Protein AF-0000000085126703 (afdb_homodimer)

InterPro domains:
  IPR002716 PIN domain [PF01850] (2-122)
  IPR022907 VapC family [MF_00265] (2-136)
  IPR029060 PIN-like domain superfamily [SSF88723] (1-140)
  IPR050556 Type II toxin-antitoxin system RNase [PTHR33653] (1-140)

Sequence (282 aa):
MYLVDSNIVSELRKASSGRANDGVVAWAQSVAADSLFISAITLMELEKGVQLKARQDPVAGQVLRRWLVERVFTAFQGRVLPVDAMVAMENAAYHVPAPRPLADSLIAATAKVHGLCVVARNIKDFEPFHVHGVRVLNPWMMYLVDSNIVSELRKASSGRANDGVVAWAQSVAADSLFISAITLMELEKGVQLKARQDPVAGQVLRRWLVERVFTAFQGRVLPVDAMVAMENAAYHVPAPRPLADSLIAATAKVHGLCVVARNIKDFEPFHVHGVRVLNPWM

Foldseek 3Di:
DAAEALVLVVLVVCVVVVPHFPLSVVVVVVDDLQLYAYEPLRLVVLVVVLVVCCVVPVVVSVVSVCCCVPPVCVSHPVRHHYCDPQLVVQLVVLPPPHHADNSQSSSQSSCVSVVHAYEDQPCVSVVSCVVVVHHYHYSND/DAAEALVLVVLVVCVVVVPHQPLSVVVVVVDDLQLYAYEPLRLVVLVVVLVVCCVVPVVVSVVSVCCCVPPVCVSCPVRHHYCDPQLVVQLVVLPPPHHADNSQSSSQSSCVSVVHAYEDQPCVSVVSCVVVVHHYDYSND

Radius of gyration: 20.14 Å; Cα contacts (8 Å, |Δi|>4): 452; chains: 2; bounding box: 34×62×48 Å

pLDDT: mean 97.87, std 2.09, range [77.56, 99.0]

Solvent-accessible surface area (backbone atoms only — not comparable to full-atom values): 14644 Å² total; per-residue (Å²): 95,32,28,43,33,51,64,45,57,59,38,57,69,31,45,88,76,68,72,29,59,66,27,47,54,53,50,57,71,72,46,63,72,88,41,48,29,31,36,14,66,34,51,16,53,50,49,31,52,31,52,50,38,30,74,75,37,56,69,62,13,50,56,43,45,49,45,44,60,64,43,50,48,57,72,32,61,95,30,59,40,50,40,30,63,69,25,20,53,52,29,21,58,62,36,57,94,50,80,60,64,61,71,56,41,48,48,46,19,40,17,45,74,70,68,23,30,33,32,29,75,67,50,75,75,52,52,81,41,41,87,76,65,41,45,76,43,56,49,77,102,95,32,29,42,33,51,64,46,57,58,39,56,69,31,46,88,76,68,74,31,60,66,26,46,53,53,50,58,70,73,47,61,72,88,41,48,27,30,36,14,66,33,52,16,52,49,47,31,51,30,54,50,38,29,72,75,36,55,68,63,11,50,54,44,45,49,44,45,62,63,44,49,48,58,71,32,62,95,32,59,40,48,41,29,62,69,26,21,53,53,29,21,57,63,38,58,93,49,79,59,63,62,71,56,42,47,48,46,20,41,18,46,74,71,68,24,31,32,33,29,75,68,49,75,75,51,53,81,40,42,88,77,65,40,43,74,43,58,49,76,101

Secondary structure (DSSP, 8-state):
-EEE-HHHHHHHHTGGGT-S-HHHHHHHHHS-GGGEEEEHHHHHHHHHHHHHHHHH-HHHHHHHHHIIIIIIHHHTTT-EE-B-HHHHHHHHHHTSSS---HHHHHHHHHHHHTT-EEE-S-GGGTGGGGGGT-EEE----/-EEE-HHHHHHHHTGGGT-S-HHHHHHHHHS-GGGEEEEHHHHHHHHHHHHHHHHH-HHHHHHHHHIIIIIIHHHTTT-EE-B-HHHHHHHHHHTSSS---HHHHHHHHHHHHTT-EEE-S-GGGTGGGGGGT-EEE----

Structure (mmCIF, N/CA/C/O backbone):
data_AF-0000000085126703-model_v1
#
loop_
_entity.id
_entity.type
_entity.pdbx_description
1 polymer 'Ribonuclease VapC'
#
loop_
_atom_site.group_PDB
_atom_site.id
_atom_site.type_symbol
_atom_site.label_atom_id
_atom_site.label_alt_id
_atom_site.label_comp_id
_atom_site.label_asym_id
_atom_site.label_entity_id
_atom_site.label_seq_id
_atom_site.pdbx_PDB_ins_code
_atom_site.Cartn_x
_atom_site.Cartn_y
_atom_site.Cartn_z
_atom_site.occupancy
_atom_site.B_iso_or_equiv
_atom_site.auth_seq_id
_atom_site.auth_comp_id
_atom_site.auth_asym_id
_atom_site.auth_atom_id
_atom_site.pdbx_PDB_model_num
ATOM 1 N N . MET A 1 1 ? 15.031 11.461 12.07 1 98.38 1 MET A N 1
ATOM 2 C CA . MET A 1 1 ? 14.164 11.781 10.945 1 98.38 1 MET A CA 1
ATOM 3 C C . MET A 1 1 ? 12.781 11.164 11.133 1 98.38 1 MET A C 1
ATOM 5 O O . MET A 1 1 ? 12.57 10.359 12.039 1 98.38 1 MET A O 1
ATOM 9 N N . TYR A 1 2 ? 11.766 11.656 10.289 1 98.88 2 TYR A N 1
ATOM 10 C CA . TYR A 1 2 ? 10.383 11.367 10.664 1 98.88 2 TYR A CA 1
ATOM 11 C C . TYR A 1 2 ? 9.555 11.023 9.43 1 98.88 2 TYR A C 1
ATOM 13 O O . TYR A 1 2 ? 9.781 11.562 8.344 1 98.88 2 TYR A O 1
ATOM 21 N N . LEU A 1 3 ? 8.664 10.109 9.586 1 98.94 3 LEU A N 1
ATOM 22 C CA . LEU A 1 3 ? 7.582 9.859 8.641 1 98.94 3 LEU A CA 1
ATOM 23 C C . LEU A 1 3 ? 6.266 10.438 9.156 1 98.94 3 LEU A C 1
ATOM 25 O O . LEU A 1 3 ? 5.699 9.922 10.125 1 98.94 3 LEU A O 1
ATOM 29 N N . VAL A 1 4 ? 5.773 11.484 8.508 1 98.81 4 VAL A N 1
ATOM 30 C CA . VAL A 1 4 ? 4.621 12.18 9.078 1 98.81 4 VAL A CA 1
ATOM 31 C C . VAL A 1 4 ? 3.334 11.625 8.469 1 98.81 4 VAL A C 1
ATOM 33 O O . VAL A 1 4 ? 3.262 11.391 7.258 1 98.81 4 VAL A O 1
ATOM 36 N N . ASP A 1 5 ? 2.34 11.352 9.297 1 98.62 5 ASP A N 1
ATOM 37 C CA . ASP A 1 5 ? 1.028 10.836 8.906 1 98.62 5 ASP A CA 1
ATOM 38 C C . ASP A 1 5 ? 0.155 11.945 8.328 1 98.62 5 ASP A C 1
ATOM 40 O O . ASP A 1 5 ? 0.522 13.125 8.375 1 98.62 5 ASP A O 1
ATOM 44 N N . SER A 1 6 ? -0.922 11.539 7.742 1 98.56 6 SER A N 1
ATOM 45 C CA . SER A 1 6 ? -1.79 12.477 7.035 1 98.56 6 SER A CA 1
ATOM 46 C C . SER A 1 6 ? -2.33 13.547 7.977 1 98.56 6 SER A C 1
ATOM 48 O O . SER A 1 6 ? -2.471 14.711 7.586 1 98.56 6 SER A O 1
ATOM 50 N N . ASN A 1 7 ? -2.623 13.195 9.234 1 98.12 7 ASN A N 1
ATOM 51 C CA . ASN A 1 7 ? -3.197 14.172 10.156 1 98.12 7 ASN A CA 1
ATOM 52 C C . ASN A 1 7 ? -2.203 15.281 10.484 1 98.12 7 ASN A C 1
ATOM 54 O O . ASN A 1 7 ? -2.596 16.422 10.695 1 98.12 7 ASN A O 1
ATOM 58 N N . ILE A 1 8 ? -0.9 14.969 10.531 1 98.38 8 ILE A N 1
ATOM 59 C CA . ILE A 1 8 ? 0.124 15.977 10.781 1 98.38 8 ILE A CA 1
ATOM 60 C C . ILE A 1 8 ? 0.189 16.953 9.609 1 98.38 8 ILE A C 1
ATOM 62 O O . ILE A 1 8 ? 0.203 18.172 9.805 1 98.38 8 ILE A O 1
ATOM 66 N N . VAL A 1 9 ? 0.235 16.406 8.383 1 98.5 9 VAL A N 1
ATOM 67 C CA . VAL A 1 9 ? 0.312 17.234 7.176 1 98.5 9 VAL A CA 1
ATOM 68 C C . VAL A 1 9 ? -0.904 18.141 7.098 1 98.5 9 VAL A C 1
ATOM 70 O O . VAL A 1 9 ? -0.769 19.344 6.836 1 98.5 9 VAL A O 1
ATOM 73 N N . SER A 1 10 ? -2.084 17.594 7.34 1 98.12 10 SER A N 1
ATOM 74 C CA . SER A 1 10 ? -3.324 18.359 7.309 1 98.12 10 SER A CA 1
ATOM 75 C C . SER A 1 10 ? -3.328 19.453 8.375 1 98.12 10 SER A C 1
ATOM 77 O O . SER A 1 10 ? -3.811 20.562 8.141 1 98.12 10 SER A O 1
ATOM 79 N N . GLU A 1 11 ? -2.84 19.094 9.555 1 98.19 11 GLU A N 1
ATOM 80 C CA . GLU A 1 11 ? -2.799 20.062 10.641 1 98.19 11 GLU A CA 1
ATOM 81 C C . GLU A 1 11 ? -1.87 21.219 10.305 1 98.19 11 GLU A C 1
ATOM 83 O O . GLU A 1 11 ? -2.203 22.391 10.555 1 98.19 11 GLU A O 1
ATOM 88 N N . LEU A 1 12 ? -0.726 20.953 9.711 1 97.25 12 LEU A N 1
ATOM 89 C CA . LEU A 1 12 ? 0.272 21.969 9.398 1 97.25 12 LEU A CA 1
ATOM 90 C C . LEU A 1 12 ? -0.221 22.891 8.297 1 97.25 12 LEU A C 1
ATOM 92 O O . LEU A 1 12 ? 0.261 24.016 8.164 1 97.25 12 LEU A O 1
ATOM 96 N N . ARG A 1 13 ? -1.145 22.422 7.473 1 96.88 13 ARG A N 1
ATOM 97 C CA . ARG A 1 13 ? -1.774 23.297 6.48 1 96.88 13 ARG A CA 1
ATOM 98 C C . ARG A 1 13 ? -2.393 24.516 7.137 1 96.88 13 ARG A C 1
ATOM 100 O O . ARG A 1 13 ? -2.438 25.594 6.535 1 96.88 13 ARG A O 1
ATOM 107 N N . LYS A 1 14 ? -2.824 24.344 8.359 1 96.25 14 LYS A N 1
ATOM 108 C CA . LYS A 1 14 ? -3.559 25.391 9.078 1 96.25 14 LYS A CA 1
ATOM 109 C C . LYS A 1 14 ? -2.605 26.344 9.805 1 96.25 14 LYS A C 1
ATOM 111 O O . LYS A 1 14 ? -3.043 27.297 10.43 1 96.25 14 LYS A O 1
ATOM 116 N N . ALA A 1 15 ? -1.4 26.062 9.805 1 94.19 15 ALA A N 1
ATOM 117 C CA . ALA A 1 15 ? -0.446 26.766 10.656 1 94.19 15 ALA A CA 1
ATOM 118 C C . ALA A 1 15 ? -0.417 28.25 10.32 1 94.19 15 ALA A C 1
ATOM 120 O O . ALA A 1 15 ? -0.371 29.094 11.227 1 94.19 15 ALA A O 1
ATOM 121 N N . SER A 1 16 ? -0.455 28.625 9.016 1 91.06 16 SER A N 1
ATOM 122 C CA . SER A 1 16 ? -0.333 30.016 8.609 1 91.06 16 SER A CA 1
ATOM 123 C C . SER A 1 16 ? -1.548 30.828 9.047 1 91.06 16 SER A C 1
ATOM 125 O O . SER A 1 16 ? -1.462 32.062 9.203 1 91.06 16 SER A O 1
ATOM 127 N N 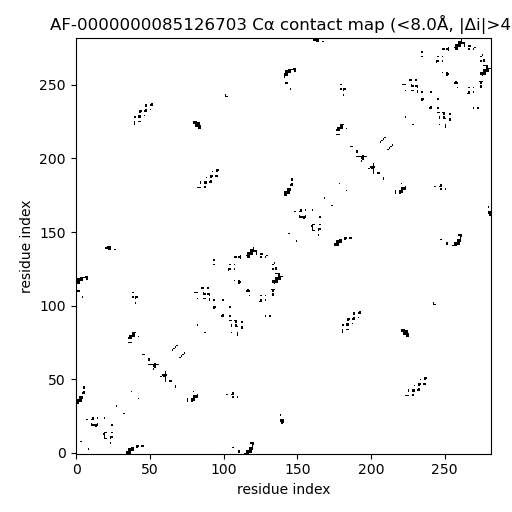. SER A 1 17 ? -2.684 30.172 9.234 1 93.69 17 SER A N 1
ATOM 128 C CA . SER A 1 17 ? -3.9 30.859 9.641 1 93.69 17 SER A CA 1
ATOM 129 C C . SER A 1 17 ? -4.047 30.891 11.156 1 93.69 17 SER A C 1
ATOM 131 O O . SER A 1 17 ? -5.043 31.406 11.68 1 93.69 17 SER A O 1
ATOM 133 N N . GLY A 1 18 ? -3.135 30.297 11.891 1 93.38 18 GLY A N 1
ATOM 134 C CA . GLY A 1 18 ? -3.164 30.328 13.344 1 93.38 18 GLY A CA 1
ATOM 135 C C . GLY A 1 18 ? -4.152 29.328 13.93 1 93.38 18 GLY A C 1
ATOM 136 O O . GLY A 1 18 ? -4.469 29.406 15.117 1 93.38 18 GLY A O 1
ATOM 137 N N . ARG A 1 19 ? -4.734 28.438 13.109 1 95.88 19 ARG A N 1
ATOM 138 C CA . ARG A 1 19 ? -5.766 27.516 13.562 1 95.88 19 ARG A CA 1
ATOM 139 C C . ARG A 1 19 ? -5.172 26.141 13.898 1 95.88 19 ARG A C 1
ATOM 141 O O . ARG A 1 19 ? -5.875 25.266 14.383 1 95.88 19 ARG A O 1
ATOM 148 N N . ALA A 1 20 ? -3.889 25.969 13.602 1 97.69 20 ALA A N 1
ATOM 149 C CA . ALA A 1 20 ? -3.234 24.688 13.859 1 97.69 20 ALA A CA 1
ATOM 150 C C . ALA A 1 20 ? -2.996 24.484 15.359 1 97.69 20 ALA A C 1
ATOM 152 O O . ALA A 1 20 ? -2.896 25.453 16.109 1 97.69 20 ALA A O 1
ATOM 153 N N . ASN A 1 21 ? -3.014 23.266 15.836 1 98.19 21 ASN A N 1
ATOM 154 C CA . ASN A 1 21 ? -2.648 22.938 17.203 1 98.19 21 ASN A CA 1
ATOM 155 C C . ASN A 1 21 ? -1.261 23.469 17.562 1 98.19 21 ASN A C 1
ATOM 157 O O . ASN A 1 21 ? -0.3 23.25 16.828 1 98.19 21 ASN A O 1
ATOM 161 N N . ASP A 1 22 ? -1.073 24.031 18.734 1 97.19 22 ASP A N 1
ATOM 162 C CA . ASP A 1 22 ? 0.173 24.672 19.141 1 97.19 22 ASP A CA 1
ATOM 163 C C . ASP A 1 22 ? 1.302 23.656 19.281 1 97.19 22 ASP A C 1
ATOM 165 O O . ASP A 1 22 ? 2.453 23.938 18.953 1 97.19 22 ASP A O 1
ATOM 169 N N . GLY A 1 23 ? 1.048 22.531 19.781 1 98.12 23 GLY A N 1
ATOM 170 C CA . GLY A 1 23 ? 2.043 21.484 19.938 1 98.12 23 GLY A CA 1
ATOM 171 C C . GLY A 1 23 ? 2.604 21 18.625 1 98.12 23 GLY A C 1
ATOM 172 O O . GLY A 1 23 ? 3.814 20.797 18.484 1 98.12 23 GLY A O 1
ATOM 173 N N . VAL A 1 24 ? 1.701 20.797 17.625 1 98.56 24 VAL A N 1
ATOM 174 C CA . VAL A 1 24 ? 2.119 20.344 16.297 1 98.56 24 VAL A CA 1
ATOM 175 C C . VAL A 1 24 ? 3.008 21.406 15.656 1 98.56 24 VAL A C 1
ATOM 177 O O . VAL A 1 24 ? 4.043 21.078 15.07 1 98.56 24 VAL A O 1
ATOM 180 N N . VAL A 1 25 ? 2.621 22.688 15.773 1 97.81 25 VAL A N 1
ATOM 181 C CA . VAL A 1 25 ? 3.387 23.781 15.195 1 97.81 25 VAL A CA 1
ATOM 182 C C . VAL A 1 25 ? 4.758 23.859 15.867 1 97.81 25 VAL A C 1
ATOM 184 O O . VAL A 1 25 ? 5.781 23.969 15.188 1 97.81 25 VAL A O 1
ATOM 187 N N . ALA A 1 26 ? 4.809 23.797 17.203 1 97.69 26 ALA A N 1
ATOM 188 C CA . ALA A 1 26 ? 6.062 23.859 17.938 1 97.69 26 ALA A CA 1
ATOM 189 C C . ALA A 1 26 ? 6.996 22.719 17.547 1 97.69 26 ALA A C 1
ATOM 191 O O . ALA A 1 26 ? 8.195 22.938 17.344 1 97.69 26 ALA A O 1
ATOM 192 N N . TRP A 1 27 ? 6.465 21.531 17.484 1 98.31 27 TRP A N 1
ATOM 193 C CA . TRP A 1 27 ? 7.254 20.375 17.094 1 98.31 27 TRP A CA 1
ATOM 194 C C . TRP A 1 27 ? 7.836 20.562 15.695 1 98.31 27 TRP A C 1
ATOM 196 O O . TRP A 1 27 ? 9.031 20.359 15.477 1 98.31 27 TRP A O 1
ATOM 206 N N . ALA A 1 28 ? 6.988 20.922 14.734 1 97.56 28 ALA A N 1
ATOM 207 C CA . ALA A 1 28 ? 7.426 21.109 13.352 1 97.56 28 ALA A CA 1
ATOM 208 C C . ALA A 1 28 ? 8.539 22.141 13.258 1 97.56 28 ALA A C 1
ATOM 210 O O . ALA A 1 28 ? 9.445 22.016 12.438 1 97.56 28 ALA A O 1
ATOM 211 N N . GLN A 1 29 ? 8.469 23.156 14.086 1 96.94 29 GLN A N 1
ATOM 212 C CA . GLN A 1 29 ? 9.469 24.219 14.086 1 96.94 29 GLN A CA 1
ATOM 213 C C . GLN A 1 29 ? 10.781 23.719 14.695 1 96.94 29 GLN A C 1
ATOM 215 O O . GLN A 1 29 ? 11.836 24.312 14.469 1 96.94 29 GLN A O 1
ATOM 220 N N . SER A 1 30 ? 10.727 22.656 15.461 1 97.94 30 SER A N 1
ATOM 221 C CA . SER A 1 30 ? 11.898 22.156 16.172 1 97.94 30 SER A CA 1
ATOM 222 C C . SER A 1 30 ? 12.711 21.203 15.312 1 97.94 30 SER A C 1
ATOM 224 O O . SER A 1 30 ? 13.812 20.797 15.695 1 97.94 30 SER A O 1
ATOM 226 N N . VAL A 1 31 ? 12.211 20.797 14.148 1 97.88 31 VAL A N 1
ATOM 227 C CA . VAL A 1 31 ? 12.906 19.844 13.297 1 97.88 31 VAL A CA 1
ATOM 228 C C . VAL A 1 31 ? 13.133 20.453 11.914 1 97.88 31 VAL A C 1
ATOM 230 O O . VAL A 1 31 ? 12.398 21.359 11.5 1 97.88 31 VAL A O 1
ATOM 233 N N . ALA A 1 32 ? 14.164 20.016 11.227 1 97.94 32 ALA A N 1
ATOM 234 C CA . ALA A 1 32 ? 14.414 20.469 9.859 1 97.94 32 ALA A CA 1
ATOM 235 C C . ALA A 1 32 ? 13.359 19.938 8.898 1 97.94 32 ALA A C 1
ATOM 237 O O . ALA A 1 32 ? 12.984 18.766 8.977 1 97.94 32 ALA A O 1
ATOM 238 N N . ALA A 1 33 ? 12.922 20.781 7.941 1 95.69 33 ALA A N 1
ATOM 239 C CA . ALA A 1 33 ? 11.906 20.391 6.969 1 95.69 33 ALA A CA 1
ATOM 240 C C . ALA A 1 33 ? 12.367 19.172 6.16 1 95.69 33 ALA A C 1
ATOM 242 O O . ALA A 1 33 ? 11.555 18.312 5.809 1 95.69 33 ALA A O 1
ATOM 243 N N . ASP A 1 34 ? 13.656 19.078 5.895 1 97.31 34 ASP A N 1
ATOM 244 C CA . ASP A 1 34 ? 14.172 18.016 5.035 1 97.31 34 ASP A CA 1
ATOM 245 C C . ASP A 1 34 ? 14.32 16.719 5.812 1 97.31 34 ASP A C 1
ATOM 247 O O . ASP A 1 34 ? 14.703 15.688 5.246 1 97.31 34 ASP A O 1
ATOM 251 N N . SER A 1 35 ? 14.023 16.781 7.117 1 98.38 35 SER A N 1
ATOM 252 C CA . SER A 1 35 ? 14.031 15.57 7.926 1 98.38 35 SER A CA 1
ATOM 253 C C . SER A 1 35 ? 12.648 14.914 7.938 1 98.38 35 SER A C 1
ATOM 255 O O . SER A 1 35 ? 12.469 13.859 8.547 1 98.38 35 SER A O 1
ATOM 257 N N . LEU A 1 36 ? 11.695 15.523 7.266 1 98.75 36 LEU A N 1
ATOM 258 C CA . LEU A 1 36 ? 10.32 15.039 7.223 1 98.75 36 LEU A CA 1
ATOM 259 C C . LEU A 1 36 ? 10.039 14.32 5.906 1 98.75 36 LEU A C 1
ATOM 261 O O . LEU A 1 36 ? 10.32 14.852 4.832 1 98.75 36 LEU A O 1
ATOM 265 N N . PHE A 1 37 ? 9.508 13.117 6 1 98.94 37 PHE A N 1
ATOM 266 C CA . PHE A 1 37 ? 9.109 12.297 4.863 1 98.94 37 PHE A CA 1
ATOM 267 C C . PHE A 1 37 ? 7.633 11.914 4.957 1 98.94 37 PHE A C 1
ATOM 269 O O . PHE A 1 37 ? 7.047 11.961 6.043 1 98.94 37 PHE A O 1
ATOM 276 N N . ILE A 1 38 ? 7.039 11.625 3.83 1 98.94 38 ILE A N 1
ATOM 277 C CA . ILE A 1 38 ? 5.73 10.984 3.838 1 98.94 38 ILE A CA 1
ATOM 278 C C . ILE A 1 38 ? 5.789 9.68 3.043 1 98.94 38 ILE A C 1
ATOM 280 O O . ILE A 1 38 ? 6.637 9.523 2.16 1 98.94 38 ILE A O 1
ATOM 284 N N . SER A 1 39 ? 4.926 8.773 3.449 1 98.94 39 SER A N 1
ATOM 285 C CA . SER A 1 39 ? 4.742 7.551 2.678 1 98.94 39 SER A CA 1
ATOM 286 C C . SER A 1 39 ? 3.879 7.801 1.444 1 98.94 39 SER A C 1
ATOM 288 O O . SER A 1 39 ? 3.006 8.672 1.457 1 98.94 39 SER A O 1
ATOM 290 N N . ALA A 1 40 ? 4.043 7.027 0.402 1 98.94 40 ALA A N 1
ATOM 291 C CA . ALA A 1 40 ? 3.094 7.02 -0.708 1 98.94 40 ALA A CA 1
ATOM 292 C C . ALA A 1 40 ? 1.67 6.785 -0.211 1 98.94 40 ALA A C 1
ATOM 294 O O . ALA A 1 40 ? 0.713 7.324 -0.771 1 98.94 40 ALA A O 1
ATOM 295 N N . ILE A 1 41 ? 1.509 6.02 0.847 1 98.94 41 ILE A N 1
ATOM 296 C CA . ILE A 1 41 ? 0.2 5.734 1.427 1 98.94 41 ILE A CA 1
ATOM 297 C C . ILE A 1 41 ? -0.38 7.012 2.035 1 98.94 41 ILE A C 1
ATOM 299 O O . ILE A 1 41 ? -1.579 7.273 1.917 1 98.94 41 ILE A O 1
ATOM 303 N N . THR A 1 42 ? 0.44 7.793 2.725 1 98.88 42 THR A N 1
ATOM 304 C CA . THR A 1 42 ? 0.004 9.078 3.248 1 98.88 42 THR A CA 1
ATOM 305 C C . THR A 1 42 ? -0.469 9.992 2.119 1 98.88 42 THR A C 1
ATOM 307 O O . THR A 1 42 ? -1.51 10.641 2.234 1 98.88 42 THR A O 1
ATOM 310 N N . LEU A 1 43 ? 0.288 10.016 1.054 1 98.81 43 LEU A N 1
ATOM 311 C CA . LEU A 1 43 ? -0.091 10.82 -0.103 1 98.81 43 LEU A CA 1
ATOM 312 C C . LEU A 1 43 ? -1.437 10.367 -0.661 1 98.81 43 LEU A C 1
ATOM 314 O O . LEU A 1 43 ? -2.277 11.195 -1.017 1 98.81 43 LEU A O 1
ATOM 318 N N . MET A 1 44 ? -1.63 9.07 -0.773 1 98.81 44 MET A N 1
ATOM 319 C CA . MET A 1 44 ? -2.896 8.5 -1.223 1 98.81 44 MET A CA 1
ATOM 320 C C . MET A 1 44 ? -4.051 8.984 -0.354 1 98.81 44 MET A C 1
ATOM 322 O O . MET A 1 44 ? -5.105 9.359 -0.87 1 98.81 44 MET A O 1
ATOM 326 N N . GLU A 1 45 ? -3.867 8.984 0.944 1 98.69 45 GLU A N 1
ATOM 327 C CA . GLU A 1 45 ? -4.891 9.422 1.891 1 98.69 45 GLU A CA 1
ATOM 328 C C . GLU A 1 45 ? -5.227 10.898 1.697 1 98.69 45 GLU A C 1
ATOM 330 O O . GLU A 1 45 ? -6.398 11.281 1.73 1 98.69 45 GLU A O 1
ATOM 335 N N . LEU A 1 46 ? -4.188 11.711 1.556 1 98.81 46 LEU A N 1
ATOM 336 C CA . LEU A 1 46 ? -4.398 13.141 1.337 1 98.81 46 LEU A CA 1
ATOM 337 C C . LEU A 1 46 ? -5.176 13.383 0.046 1 98.81 46 LEU A C 1
ATOM 339 O O . LEU A 1 46 ? -6.133 14.156 0.029 1 98.81 46 LEU A O 1
ATOM 343 N N . GLU A 1 47 ? -4.762 12.688 -1.034 1 98.75 47 GLU A N 1
ATOM 344 C CA . GLU A 1 47 ? -5.438 12.828 -2.32 1 98.75 47 GLU A CA 1
ATOM 345 C C . GLU A 1 47 ? -6.895 12.383 -2.229 1 98.75 47 GLU A C 1
ATOM 347 O O . GLU A 1 47 ? -7.785 13.047 -2.766 1 98.75 47 GLU A O 1
ATOM 352 N N . LYS A 1 48 ? -7.137 11.281 -1.588 1 98.62 48 LYS A N 1
ATOM 353 C CA . LYS A 1 48 ? -8.5 10.805 -1.373 1 98.62 48 LYS A CA 1
ATOM 354 C C . LYS A 1 48 ? -9.336 11.859 -0.655 1 98.62 48 LYS A C 1
ATOM 356 O O . LYS A 1 48 ? -10.484 12.117 -1.035 1 98.62 48 LYS A O 1
ATOM 361 N N . GLY A 1 49 ? -8.773 12.445 0.39 1 98.38 49 GLY A N 1
ATOM 362 C CA . GLY A 1 49 ? -9.453 13.508 1.116 1 98.38 49 GLY A CA 1
ATOM 363 C C . GLY A 1 49 ? -9.812 14.695 0.24 1 98.38 49 GLY A C 1
ATOM 364 O O . GLY A 1 49 ? -10.906 15.242 0.353 1 98.38 49 GLY A O 1
ATOM 365 N N . VAL A 1 50 ? -8.859 15.062 -0.603 1 98.62 50 VAL A N 1
ATOM 366 C CA . VAL A 1 50 ? -9.078 16.188 -1.51 1 98.62 50 VAL A CA 1
ATOM 367 C C . VAL A 1 50 ? -10.234 15.867 -2.457 1 98.62 50 VAL A C 1
ATOM 369 O O . VAL A 1 50 ? -11.125 16.703 -2.664 1 98.62 50 VAL A O 1
ATOM 372 N N . GLN A 1 51 ? -10.281 14.688 -3.014 1 98.5 51 GLN A N 1
ATOM 373 C CA . GLN A 1 51 ? -11.328 14.297 -3.949 1 98.5 51 GLN A CA 1
ATOM 374 C C . GLN A 1 51 ? -12.688 14.242 -3.26 1 98.5 51 GLN A C 1
ATOM 376 O O . GLN A 1 51 ? -13.703 14.648 -3.836 1 98.5 51 GLN A O 1
ATOM 381 N N . LEU A 1 52 ? -12.719 13.695 -2.078 1 98.38 52 LEU A N 1
ATOM 382 C CA . LEU A 1 52 ? -13.969 13.625 -1.333 1 98.38 52 LEU A CA 1
ATOM 383 C C . LEU A 1 52 ? -14.508 15.016 -1.042 1 98.38 52 LEU A C 1
ATOM 385 O O . LEU A 1 52 ? -15.711 15.266 -1.182 1 98.38 52 LEU A O 1
ATOM 389 N N . LYS A 1 53 ? -13.609 15.945 -0.649 1 98.38 53 LYS A N 1
ATOM 390 C CA . LYS A 1 53 ? -14.008 17.328 -0.389 1 98.38 53 LYS A CA 1
ATOM 391 C C . LYS A 1 53 ? -14.547 17.984 -1.653 1 98.38 53 LYS A C 1
ATOM 393 O O . LYS A 1 53 ? -15.539 18.719 -1.603 1 98.38 53 LYS A O 1
ATOM 398 N N . ALA A 1 54 ? -13.891 17.719 -2.754 1 98.19 54 ALA A N 1
ATOM 399 C CA . ALA A 1 54 ? -14.32 18.297 -4.023 1 98.19 54 ALA A CA 1
ATOM 400 C C . ALA A 1 54 ? -15.727 17.859 -4.391 1 98.19 54 ALA A C 1
ATOM 402 O O . ALA A 1 54 ? -16.5 18.625 -4.98 1 98.19 54 ALA A O 1
ATOM 403 N N . ARG A 1 55 ? -16.125 16.641 -4.039 1 97.38 55 ARG A N 1
ATOM 404 C CA . ARG A 1 55 ? -17.469 16.125 -4.305 1 97.38 55 ARG A CA 1
ATOM 405 C C . ARG A 1 55 ? -18.5 16.812 -3.422 1 97.38 55 ARG A C 1
ATOM 407 O O . ARG A 1 55 ? -19.625 17.078 -3.861 1 97.38 55 ARG A O 1
ATOM 414 N N . GLN A 1 56 ? -18.109 17.109 -2.24 1 97.94 56 GLN A N 1
ATOM 415 C CA . GLN A 1 56 ? -19.016 17.719 -1.261 1 97.94 56 GLN A CA 1
ATOM 416 C C . GLN A 1 56 ? -19.141 19.219 -1.474 1 97.94 56 GLN A C 1
ATOM 418 O O . GLN A 1 56 ? -20.219 19.781 -1.354 1 97.94 56 GLN A O 1
ATOM 423 N N . ASP A 1 57 ? -18.016 19.859 -1.732 1 98.56 57 ASP A N 1
ATOM 424 C CA . ASP A 1 57 ? -17.859 21.312 -1.884 1 98.56 57 ASP A CA 1
ATOM 425 C C . ASP A 1 57 ? -16.797 21.641 -2.922 1 98.56 57 ASP A C 1
ATOM 427 O O . ASP A 1 57 ? -15.617 21.781 -2.584 1 98.56 57 ASP A O 1
ATOM 431 N N . PRO A 1 58 ? -17.219 21.906 -4.156 1 98.19 58 PRO A N 1
ATOM 432 C CA . PRO A 1 58 ? -16.266 22.078 -5.254 1 98.19 58 PRO A CA 1
ATOM 433 C C . PRO A 1 58 ? -15.297 23.234 -5 1 98.19 58 PRO A C 1
ATOM 435 O O . PRO A 1 58 ? -14.117 23.141 -5.359 1 98.19 58 PRO A O 1
ATOM 438 N N . VAL A 1 59 ? -15.695 24.266 -4.418 1 98.44 59 VAL A N 1
ATOM 439 C CA . VAL A 1 59 ? -14.836 25.406 -4.156 1 98.44 59 VAL A CA 1
ATOM 440 C C . VAL A 1 59 ? -13.773 25.047 -3.123 1 98.44 59 VAL A C 1
ATOM 442 O O . VAL A 1 59 ? -12.586 25.266 -3.34 1 98.44 59 VAL A O 1
ATOM 445 N N . ALA A 1 60 ? -14.148 24.406 -2.01 1 98.06 60 ALA A N 1
ATOM 446 C CA . ALA A 1 60 ? -13.195 23.969 -0.993 1 98.06 60 ALA A CA 1
ATOM 447 C C . ALA A 1 60 ? -12.25 22.906 -1.548 1 98.06 60 ALA A C 1
ATOM 449 O O . ALA A 1 60 ? -11.07 22.875 -1.199 1 98.06 60 ALA A O 1
ATOM 450 N N . GLY A 1 61 ? -12.844 22.078 -2.391 1 98.31 61 GLY A N 1
ATOM 451 C CA . GLY A 1 61 ? -12.039 21.047 -3.039 1 98.31 61 GLY A CA 1
ATOM 452 C C . GLY A 1 61 ? -10.914 21.625 -3.887 1 98.31 61 GLY A C 1
ATOM 453 O O . GLY A 1 61 ? -9.797 21.109 -3.885 1 98.31 61 GLY A O 1
ATOM 454 N N . GLN A 1 62 ? -11.258 22.656 -4.582 1 98.44 62 GLN A N 1
ATOM 455 C CA . GLN A 1 62 ? -10.258 23.297 -5.43 1 98.44 62 GLN A CA 1
ATOM 456 C C . GLN A 1 62 ? -9.148 23.922 -4.59 1 98.44 62 GLN A C 1
ATOM 458 O O . GLN A 1 62 ? -7.977 23.906 -4.98 1 98.44 62 GLN A O 1
ATOM 463 N N . VAL A 1 63 ? -9.477 24.5 -3.5 1 98.06 63 VAL A N 1
ATOM 464 C CA . VAL A 1 63 ? -8.5 25.078 -2.586 1 98.06 63 VAL A CA 1
ATOM 465 C C . VAL A 1 63 ? -7.562 23.984 -2.076 1 98.06 63 VAL A C 1
ATOM 467 O O . VAL A 1 63 ? -6.344 24.156 -2.064 1 98.06 63 VAL A O 1
ATOM 470 N N . LEU A 1 64 ? -8.125 22.859 -1.715 1 98.5 64 LEU A N 1
ATOM 471 C CA . LEU A 1 64 ? -7.328 21.75 -1.203 1 98.5 64 LEU A CA 1
ATOM 472 C C . LEU A 1 64 ? -6.469 21.141 -2.307 1 98.5 64 LEU A C 1
ATOM 474 O O . LEU A 1 64 ? -5.336 20.719 -2.057 1 98.5 64 LEU A O 1
ATOM 478 N N . ARG A 1 65 ? -7.023 21.094 -3.496 1 98.31 65 ARG A N 1
ATOM 479 C CA . ARG A 1 65 ? -6.258 20.594 -4.633 1 98.31 65 ARG A CA 1
ATOM 480 C C . ARG A 1 65 ? -5.016 21.438 -4.879 1 98.31 65 ARG A C 1
ATOM 482 O O . ARG A 1 65 ? -3.924 20.906 -5.086 1 98.31 65 ARG A O 1
ATOM 489 N N . ARG A 1 66 ? -5.184 22.719 -4.855 1 98.25 66 ARG A N 1
ATOM 490 C CA . ARG A 1 66 ? -4.059 23.625 -5.027 1 98.25 66 ARG A CA 1
ATOM 491 C C . ARG A 1 66 ? -3.035 23.453 -3.912 1 98.25 66 ARG A C 1
ATOM 493 O O . ARG A 1 66 ? -1.829 23.438 -4.164 1 98.25 66 ARG A O 1
ATOM 500 N N . TRP A 1 67 ? -3.479 23.344 -2.717 1 98.44 67 TRP A N 1
ATOM 501 C CA . TRP A 1 67 ? -2.619 23.109 -1.562 1 98.44 67 TRP A CA 1
ATOM 502 C C . TRP A 1 67 ? -1.804 21.828 -1.744 1 98.44 67 TRP A C 1
ATOM 504 O O . TRP A 1 67 ? -0.589 21.828 -1.531 1 98.44 67 TRP A O 1
ATOM 514 N N . LEU A 1 68 ? -2.475 20.75 -2.154 1 98.5 68 LEU A N 1
ATOM 515 C CA . LEU A 1 68 ? -1.792 19.469 -2.33 1 98.5 68 LEU A CA 1
ATOM 516 C C . LEU A 1 68 ? -0.735 19.562 -3.424 1 98.5 68 LEU A C 1
ATOM 518 O O . LEU A 1 68 ? 0.41 19.156 -3.225 1 98.5 68 LEU A O 1
ATOM 522 N N . VAL A 1 69 ? -1.031 20.141 -4.531 1 96.94 69 VAL A N 1
ATOM 523 C CA . VAL A 1 69 ? -0.165 20.172 -5.703 1 96.94 69 VAL A CA 1
ATOM 524 C C . VAL A 1 69 ? 0.957 21.188 -5.488 1 96.94 69 VAL A C 1
ATOM 526 O O . VAL A 1 69 ? 2.121 20.906 -5.777 1 96.94 69 VAL A O 1
ATOM 529 N N . GLU A 1 70 ? 0.649 22.297 -4.883 1 97 70 GLU A N 1
ATOM 530 C CA . GLU A 1 70 ? 1.604 23.391 -4.82 1 97 70 GLU A CA 1
ATOM 531 C C . GLU A 1 70 ? 2.426 23.344 -3.533 1 97 70 GLU A C 1
ATOM 533 O O . GLU A 1 70 ? 3.576 23.781 -3.506 1 97 70 GLU A O 1
ATOM 538 N N . ARG A 1 71 ? 1.832 22.844 -2.555 1 97.19 71 ARG A N 1
ATOM 539 C CA . ARG A 1 71 ? 2.531 22.906 -1.274 1 97.19 71 ARG A CA 1
ATOM 540 C C . ARG A 1 71 ? 3.047 21.531 -0.857 1 97.19 71 ARG A C 1
ATOM 542 O O . ARG A 1 71 ? 4.246 21.359 -0.647 1 97.19 71 ARG A O 1
ATOM 549 N N . VAL A 1 72 ? 2.207 20.578 -0.819 1 98.19 72 VAL A N 1
ATOM 550 C CA . VAL A 1 72 ? 2.609 19.266 -0.309 1 98.19 72 VAL A CA 1
ATOM 551 C C . VAL A 1 72 ? 3.613 18.625 -1.266 1 98.19 72 VAL A C 1
ATOM 553 O O . VAL A 1 72 ? 4.688 18.188 -0.846 1 98.19 72 VAL A O 1
ATOM 556 N N . PHE A 1 73 ? 3.289 18.578 -2.611 1 97.25 73 PHE A N 1
ATOM 557 C CA . PHE A 1 73 ? 4.191 17.969 -3.584 1 97.25 73 PHE A CA 1
ATOM 558 C C . PHE A 1 73 ? 5.539 18.672 -3.594 1 97.25 73 PHE A C 1
ATOM 560 O O . PHE A 1 73 ? 6.586 18.031 -3.674 1 97.25 73 PHE A O 1
ATOM 567 N N . THR A 1 74 ? 5.465 19.984 -3.494 1 96.81 74 THR A N 1
ATOM 568 C CA . THR A 1 74 ? 6.695 20.766 -3.488 1 96.81 74 THR A CA 1
ATOM 569 C C . THR A 1 74 ? 7.492 20.5 -2.213 1 96.81 74 THR A C 1
ATOM 571 O O . THR A 1 74 ? 8.703 20.281 -2.27 1 96.81 74 THR A O 1
ATOM 574 N N . ALA A 1 75 ? 6.883 20.469 -1.074 1 97 75 ALA A N 1
ATOM 575 C CA . ALA A 1 75 ? 7.531 20.328 0.226 1 97 75 ALA A CA 1
ATOM 576 C C . ALA A 1 75 ? 8.188 18.953 0.367 1 97 75 ALA A C 1
ATOM 578 O O . ALA A 1 75 ? 9.227 18.812 1.017 1 97 75 ALA A O 1
ATOM 579 N N . PHE A 1 76 ? 7.594 18 -0.289 1 98.31 76 PHE A N 1
ATOM 580 C CA . PHE A 1 76 ? 8.078 16.641 -0.08 1 98.31 76 PHE A CA 1
ATOM 581 C C . PHE A 1 76 ? 8.711 16.078 -1.354 1 98.31 76 PHE A C 1
ATOM 583 O O . PHE A 1 76 ? 8.797 14.867 -1.534 1 98.31 76 PHE A O 1
ATOM 590 N N . GLN A 1 77 ? 9.031 16.938 -2.299 1 96.88 77 GLN A N 1
ATOM 591 C CA . GLN A 1 77 ? 9.695 16.484 -3.52 1 96.88 77 GLN A CA 1
ATOM 592 C C . GLN A 1 77 ? 10.93 15.648 -3.199 1 96.88 77 GLN A C 1
ATOM 594 O O . GLN A 1 77 ? 11.82 16.094 -2.477 1 96.88 77 GLN A O 1
ATOM 599 N N . GLY A 1 78 ? 10.992 14.43 -3.684 1 97.44 78 GLY A N 1
ATOM 600 C CA . GLY A 1 78 ? 12.109 13.531 -3.43 1 97.44 78 GLY A CA 1
ATOM 601 C C . GLY A 1 78 ? 12.031 12.844 -2.078 1 97.44 78 GLY A C 1
ATOM 602 O O . GLY A 1 78 ? 12.898 12.047 -1.727 1 97.44 78 GLY A O 1
ATOM 603 N N . ARG A 1 79 ? 10.992 13.125 -1.275 1 98.81 79 ARG A N 1
ATOM 604 C CA . ARG A 1 79 ? 10.906 12.594 0.08 1 98.81 79 ARG A CA 1
ATOM 605 C C . ARG A 1 79 ? 9.562 11.906 0.314 1 98.81 79 ARG A C 1
ATOM 607 O O . ARG A 1 79 ? 9.102 11.805 1.453 1 98.81 79 ARG A O 1
ATOM 614 N N . VAL A 1 80 ? 8.812 11.562 -0.794 1 98.88 80 VAL A N 1
ATOM 615 C CA . VAL A 1 80 ? 7.719 10.602 -0.743 1 98.88 80 VAL A CA 1
ATOM 616 C C . VAL A 1 80 ? 8.273 9.188 -0.873 1 98.88 80 VAL A C 1
ATOM 618 O O . VAL A 1 80 ? 8.766 8.797 -1.934 1 98.88 80 VAL A O 1
ATOM 621 N N . LEU A 1 81 ? 8.195 8.43 0.164 1 98.94 81 LEU A N 1
ATOM 622 C CA . LEU A 1 81 ? 8.805 7.105 0.178 1 98.94 81 LEU A CA 1
ATOM 623 C C . LEU A 1 81 ? 7.832 6.059 -0.359 1 98.94 81 LEU A C 1
ATOM 625 O O . LEU A 1 81 ? 6.676 6.008 0.061 1 98.94 81 LEU A O 1
ATOM 629 N N . PRO A 1 82 ? 8.242 5.277 -1.29 1 99 82 PRO A N 1
ATOM 630 C CA . PRO A 1 82 ? 7.371 4.234 -1.841 1 99 82 PRO A CA 1
ATOM 631 C C . PRO A 1 82 ? 7.234 3.029 -0.913 1 99 82 PRO A C 1
ATOM 633 O O . PRO A 1 82 ? 8.031 2.867 0.015 1 99 82 PRO A O 1
ATOM 636 N N . VAL A 1 83 ? 6.145 2.289 -1.109 1 98.94 83 VAL A N 1
ATOM 637 C CA . VAL A 1 83 ? 6.113 0.898 -0.671 1 98.94 83 VAL A CA 1
ATOM 638 C C . VAL A 1 83 ? 6.824 0.017 -1.696 1 98.94 83 VAL A C 1
ATOM 640 O O . VAL A 1 83 ? 6.254 -0.311 -2.742 1 98.94 83 VAL A O 1
ATOM 643 N N . ASP A 1 84 ? 8.055 -0.297 -1.399 1 98.88 84 ASP A N 1
ATOM 644 C CA . ASP A 1 84 ? 8.82 -1.169 -2.281 1 98.88 84 ASP A CA 1
ATOM 645 C C . ASP A 1 84 ? 8.93 -2.578 -1.703 1 98.88 84 ASP A C 1
ATOM 647 O O . ASP A 1 84 ? 8.219 -2.924 -0.761 1 98.88 84 ASP A O 1
ATOM 651 N N . ALA A 1 85 ? 9.773 -3.395 -2.295 1 98.75 85 ALA A N 1
ATOM 652 C CA . ALA A 1 85 ? 9.898 -4.793 -1.891 1 98.75 85 ALA A CA 1
ATOM 653 C C . ALA A 1 85 ? 10.305 -4.906 -0.424 1 98.75 85 ALA A C 1
ATOM 655 O O . ALA A 1 85 ? 9.773 -5.746 0.308 1 98.75 85 ALA A O 1
ATOM 656 N N . MET A 1 86 ? 11.234 -4.059 0.026 1 98.69 86 MET A N 1
ATOM 657 C CA . MET A 1 86 ? 11.695 -4.117 1.409 1 98.69 86 MET A CA 1
ATOM 658 C C . MET A 1 86 ? 10.578 -3.752 2.377 1 98.69 86 MET A C 1
ATOM 660 O O . MET A 1 86 ? 10.398 -4.414 3.4 1 98.69 86 MET A O 1
ATOM 664 N N . VAL A 1 87 ? 9.836 -2.73 2.07 1 98.94 87 VAL A N 1
ATOM 665 C CA . VAL A 1 87 ? 8.719 -2.311 2.904 1 98.94 87 VAL A CA 1
ATOM 666 C C . VAL A 1 87 ? 7.645 -3.398 2.912 1 98.94 87 VAL A C 1
ATOM 668 O O . VAL A 1 87 ? 7.062 -3.699 3.957 1 98.94 87 VAL A O 1
ATOM 671 N N . ALA A 1 88 ? 7.344 -3.963 1.771 1 98.88 88 ALA A N 1
ATOM 672 C CA . ALA A 1 88 ? 6.348 -5.023 1.641 1 98.88 88 ALA A CA 1
ATOM 673 C C . ALA A 1 88 ? 6.699 -6.219 2.523 1 98.88 88 ALA A C 1
ATOM 675 O O . ALA A 1 88 ? 5.844 -6.75 3.232 1 98.88 88 ALA A O 1
ATOM 676 N N . MET A 1 89 ? 7.973 -6.629 2.482 1 98.62 89 MET A N 1
ATOM 677 C CA . MET A 1 89 ? 8.422 -7.766 3.279 1 98.62 89 MET A CA 1
ATOM 678 C C . MET A 1 89 ? 8.32 -7.461 4.77 1 98.62 89 MET A C 1
ATOM 680 O O . MET A 1 89 ? 7.883 -8.305 5.551 1 98.62 89 MET A O 1
ATOM 684 N N . GLU A 1 90 ? 8.773 -6.258 5.172 1 98.81 90 GLU A N 1
ATOM 685 C CA . GLU A 1 90 ? 8.625 -5.832 6.559 1 98.81 90 GLU A CA 1
ATOM 686 C C . GLU A 1 90 ? 7.16 -5.859 6.988 1 98.81 90 GLU A C 1
ATOM 688 O O . GLU A 1 90 ? 6.836 -6.367 8.062 1 98.81 90 GLU A O 1
ATOM 693 N N . ASN A 1 91 ? 6.281 -5.406 6.16 1 98.94 91 ASN A N 1
ATOM 694 C CA . ASN A 1 91 ? 4.863 -5.305 6.488 1 98.94 91 ASN A CA 1
ATOM 695 C C . ASN A 1 91 ? 4.23 -6.68 6.672 1 98.94 91 ASN A C 1
ATOM 697 O O . ASN A 1 91 ? 3.324 -6.848 7.488 1 98.94 91 ASN A O 1
ATOM 701 N N . ALA A 1 92 ? 4.637 -7.605 5.855 1 98.81 92 ALA A N 1
ATOM 702 C CA . ALA A 1 92 ? 4.098 -8.961 5.965 1 98.81 92 ALA A CA 1
ATOM 703 C C . ALA A 1 92 ? 4.219 -9.484 7.391 1 98.81 92 ALA A C 1
ATOM 705 O O . ALA A 1 92 ? 3.305 -10.133 7.902 1 98.81 92 ALA A O 1
ATOM 706 N N . ALA A 1 93 ? 5.293 -9.18 8.078 1 97.69 93 ALA A N 1
ATOM 707 C CA . ALA A 1 93 ? 5.543 -9.648 9.438 1 97.69 93 ALA A CA 1
ATOM 708 C C . ALA A 1 93 ? 4.527 -9.062 10.414 1 97.69 93 ALA A C 1
ATOM 710 O O . ALA A 1 93 ? 4.23 -9.672 11.453 1 97.69 93 ALA A O 1
ATOM 711 N N . TYR A 1 94 ? 4.008 -7.906 10.094 1 98.56 94 TYR A N 1
ATOM 712 C CA . TYR A 1 94 ? 3.066 -7.238 10.984 1 98.56 94 TYR A CA 1
ATOM 713 C C . TYR A 1 94 ? 1.719 -7.953 10.984 1 98.56 94 TYR A C 1
ATOM 715 O O . TYR A 1 94 ? 0.884 -7.715 11.859 1 98.56 94 TYR A O 1
ATOM 723 N N . HIS A 1 95 ? 1.449 -8.781 10.016 1 98.5 95 HIS A N 1
ATOM 724 C CA . HIS A 1 95 ? 0.132 -9.383 9.82 1 98.5 95 HIS A CA 1
ATOM 725 C C . HIS A 1 95 ? 0.109 -10.836 10.281 1 98.5 95 HIS A C 1
ATOM 727 O O . HIS A 1 95 ? -0.848 -11.562 10.008 1 98.5 95 HIS A O 1
ATOM 733 N N . VAL A 1 96 ? 1.144 -11.312 10.844 1 97.44 96 VAL A N 1
ATOM 734 C CA . VAL A 1 96 ? 1.277 -12.672 11.367 1 97.44 96 VAL A CA 1
ATOM 735 C C . VAL A 1 96 ? 1.619 -12.617 12.852 1 97.44 96 VAL A C 1
ATOM 737 O O . VAL A 1 96 ? 2.645 -12.055 13.242 1 97.44 96 VAL A O 1
ATOM 740 N N . PRO A 1 97 ? 0.726 -13.094 13.703 1 95.38 97 PRO A N 1
ATOM 741 C CA . PRO A 1 97 ? -0.291 -14.102 13.391 1 95.38 97 PRO A CA 1
ATOM 742 C C . PRO A 1 97 ? -1.647 -13.484 13.047 1 95.38 97 PRO A C 1
ATOM 744 O O . PRO A 1 97 ? -2.52 -14.164 12.508 1 95.38 97 PRO A O 1
ATOM 747 N N . ALA A 1 98 ? -1.803 -12.234 13.398 1 94.81 98 ALA A N 1
ATOM 748 C CA . ALA A 1 98 ? -3.113 -11.617 13.195 1 94.81 98 ALA A CA 1
ATOM 749 C C . ALA A 1 98 ? -3.031 -10.453 12.211 1 94.81 98 ALA A C 1
ATOM 751 O O . ALA A 1 98 ? -2.064 -9.688 12.227 1 94.81 98 ALA A O 1
ATOM 752 N N . PRO A 1 99 ? -4.059 -10.336 11.391 1 97 99 PRO A N 1
ATOM 753 C CA . PRO A 1 99 ? -4.062 -9.227 10.438 1 97 99 PRO A CA 1
ATOM 754 C C . PRO A 1 99 ? -4.109 -7.859 11.125 1 97 99 PRO A C 1
ATOM 756 O O . PRO A 1 99 ? -4.609 -7.746 12.242 1 97 99 PRO A O 1
ATOM 759 N N . ARG A 1 100 ? -3.604 -6.852 10.508 1 97.81 100 ARG A N 1
ATOM 760 C CA . ARG A 1 100 ? -3.631 -5.449 10.914 1 97.81 100 ARG A CA 1
ATOM 761 C C . ARG A 1 100 ? -4.219 -4.57 9.812 1 97.81 100 ARG A C 1
ATOM 763 O O . ARG A 1 100 ? -4.285 -4.98 8.648 1 97.81 100 ARG A O 1
ATOM 770 N N . PRO A 1 101 ? -4.715 -3.406 10.164 1 98.19 101 PRO A N 1
ATOM 771 C CA . PRO A 1 101 ? -5.129 -2.479 9.109 1 98.19 101 PRO A CA 1
ATOM 772 C C . PRO A 1 101 ? -4 -2.166 8.133 1 98.19 101 PRO A C 1
ATOM 774 O O . PRO A 1 101 ? -2.912 -1.758 8.539 1 98.19 101 PRO A O 1
ATOM 777 N N . LEU A 1 102 ? -4.258 -2.273 6.883 1 98.75 102 LEU A N 1
ATOM 778 C CA . LEU A 1 102 ? -3.195 -2.32 5.887 1 98.75 102 LEU A CA 1
ATOM 779 C C . LEU A 1 102 ? -2.551 -0.949 5.715 1 98.75 102 LEU A C 1
ATOM 781 O O . LEU A 1 102 ? -1.325 -0.838 5.648 1 98.75 102 LEU A O 1
ATOM 785 N N . ALA A 1 103 ? -3.357 0.105 5.668 1 98.81 103 ALA A N 1
ATOM 786 C CA . ALA A 1 103 ? -2.777 1.432 5.473 1 98.81 103 ALA A CA 1
ATOM 787 C C . ALA A 1 103 ? -1.827 1.787 6.613 1 98.81 103 ALA A C 1
ATOM 789 O O . ALA A 1 103 ? -0.679 2.17 6.375 1 98.81 103 ALA A O 1
ATOM 790 N N . ASP A 1 104 ? -2.27 1.544 7.836 1 98.75 104 ASP A N 1
ATOM 791 C CA . ASP A 1 104 ? -1.456 1.843 9.008 1 98.75 104 ASP A CA 1
ATOM 792 C C . ASP A 1 104 ? -0.193 0.986 9.039 1 98.75 104 ASP A C 1
ATOM 794 O O . ASP A 1 104 ? 0.893 1.48 9.352 1 98.75 104 ASP A O 1
ATOM 798 N N . SER A 1 105 ? -0.329 -0.257 8.711 1 98.88 105 SER A N 1
ATOM 799 C CA . SER A 1 105 ? 0.827 -1.144 8.781 1 98.88 105 SER A CA 1
ATOM 800 C C . SER A 1 105 ? 1.846 -0.818 7.695 1 98.88 105 SER A C 1
ATOM 802 O O . SER A 1 105 ? 3.053 -0.956 7.906 1 98.88 105 SER A O 1
ATOM 804 N N . LEU A 1 106 ? 1.384 -0.404 6.504 1 98.94 106 LEU A N 1
ATOM 805 C CA . LEU A 1 106 ? 2.305 -0.019 5.438 1 98.94 106 LEU A CA 1
ATOM 806 C C . LEU A 1 106 ? 3.061 1.254 5.809 1 98.94 106 LEU A C 1
ATOM 808 O O . LEU A 1 106 ? 4.25 1.382 5.516 1 98.94 106 LEU A O 1
ATOM 812 N N . ILE A 1 107 ? 2.377 2.191 6.406 1 98.94 107 ILE A N 1
ATOM 813 C CA . ILE A 1 107 ? 3.039 3.402 6.879 1 98.94 107 ILE A CA 1
ATOM 814 C C . ILE A 1 107 ? 4.074 3.041 7.941 1 98.94 107 ILE A C 1
ATOM 816 O O . ILE A 1 107 ? 5.223 3.49 7.875 1 98.94 107 ILE A O 1
ATOM 820 N N . ALA A 1 108 ? 3.715 2.215 8.914 1 98.94 108 ALA A N 1
ATOM 821 C CA . ALA A 1 108 ? 4.625 1.771 9.969 1 98.94 108 ALA A CA 1
ATOM 822 C C . ALA A 1 108 ? 5.828 1.041 9.383 1 98.94 108 ALA A C 1
ATOM 824 O O . ALA A 1 108 ? 6.973 1.297 9.773 1 98.94 108 ALA A O 1
ATOM 825 N N . ALA A 1 109 ? 5.609 0.162 8.461 1 98.94 109 ALA A N 1
ATOM 826 C CA . ALA A 1 109 ? 6.684 -0.602 7.832 1 98.94 109 ALA A CA 1
ATOM 827 C C . ALA A 1 109 ? 7.625 0.315 7.055 1 98.94 109 ALA A C 1
ATOM 829 O O . ALA A 1 109 ? 8.836 0.097 7.039 1 98.94 109 ALA A O 1
ATOM 830 N N . THR A 1 110 ? 7.031 1.312 6.348 1 99 110 THR A N 1
ATOM 831 C CA . THR A 1 110 ? 7.852 2.297 5.648 1 99 110 THR A CA 1
ATOM 832 C C . THR A 1 110 ? 8.789 3.012 6.625 1 99 110 THR A C 1
ATOM 834 O O . THR A 1 110 ? 9.977 3.152 6.359 1 99 110 THR A O 1
ATOM 837 N N . ALA A 1 111 ? 8.227 3.428 7.766 1 98.94 111 ALA A N 1
ATOM 838 C CA . ALA A 1 111 ? 9.047 4.105 8.766 1 98.94 111 ALA A CA 1
ATOM 839 C C . ALA A 1 111 ? 10.164 3.193 9.273 1 98.94 111 ALA A C 1
ATOM 841 O O . ALA A 1 111 ? 11.32 3.604 9.336 1 98.94 111 ALA A O 1
ATOM 842 N N . LYS A 1 112 ? 9.828 1.996 9.602 1 98.94 112 LYS A N 1
ATOM 843 C CA . LYS A 1 112 ? 10.789 1.044 10.148 1 98.94 112 LYS A CA 1
ATOM 844 C C . LYS A 1 112 ? 11.93 0.785 9.172 1 98.94 112 LYS A C 1
ATOM 846 O O . LYS A 1 112 ? 13.102 0.846 9.539 1 98.94 112 LYS A O 1
ATOM 851 N N . VAL A 1 113 ? 11.625 0.512 7.926 1 98.88 113 VAL A N 1
ATOM 852 C CA . VAL A 1 113 ? 12.602 0.159 6.898 1 98.88 113 VAL A CA 1
ATOM 853 C C . VAL A 1 113 ? 13.57 1.319 6.684 1 98.88 113 VAL A C 1
ATOM 855 O O . VAL A 1 113 ? 14.758 1.104 6.445 1 98.88 113 VAL A O 1
ATOM 858 N N . HIS A 1 114 ? 13.117 2.488 6.82 1 98.94 114 HIS A N 1
ATOM 859 C CA . HIS A 1 114 ? 13.945 3.652 6.52 1 98.94 114 HIS A CA 1
ATOM 860 C C . HIS A 1 114 ? 14.523 4.262 7.789 1 98.94 114 HIS A C 1
ATOM 862 O O . HIS A 1 114 ? 15.156 5.32 7.746 1 98.94 114 HIS A O 1
ATOM 868 N N . GLY A 1 115 ? 14.203 3.652 8.961 1 98.81 115 GLY A N 1
ATOM 869 C CA . GLY A 1 115 ? 14.758 4.121 10.219 1 98.81 115 GLY A CA 1
ATOM 870 C C . GLY A 1 115 ? 14.141 5.426 10.695 1 98.81 115 GLY A C 1
ATOM 871 O O . GLY A 1 115 ? 14.82 6.258 11.289 1 98.81 115 GLY A O 1
ATOM 872 N N . LEU A 1 116 ? 12.898 5.652 10.406 1 98.94 116 LEU A N 1
ATOM 873 C CA . LEU A 1 116 ? 12.219 6.898 10.727 1 98.94 116 LEU A CA 1
ATOM 874 C C . LEU A 1 116 ? 11.266 6.707 11.906 1 98.94 116 LEU A C 1
ATOM 876 O O . LEU A 1 116 ? 10.867 5.582 12.211 1 98.94 116 LEU A O 1
ATOM 880 N N . CYS A 1 117 ? 10.922 7.719 12.531 1 98.88 117 CYS A N 1
ATOM 881 C CA . CYS A 1 117 ? 9.891 7.754 13.562 1 98.88 117 CYS A CA 1
ATOM 882 C C . CYS A 1 117 ? 8.562 8.242 13 1 98.88 117 CYS A C 1
ATOM 884 O O . CYS A 1 117 ? 8.5 9.305 12.383 1 98.88 117 CYS A O 1
ATOM 886 N N . VAL A 1 118 ? 7.5 7.457 13.219 1 98.88 118 VAL A N 1
ATOM 887 C CA . VAL A 1 118 ? 6.176 7.883 12.773 1 98.88 118 VAL A CA 1
ATOM 888 C C . VAL A 1 118 ? 5.68 9.031 13.648 1 98.88 118 VAL A C 1
ATOM 890 O O . VAL A 1 118 ? 5.773 8.977 14.875 1 98.88 118 VAL A O 1
ATOM 893 N N . VAL A 1 119 ? 5.227 10.094 13.031 1 98.88 119 VAL A N 1
ATOM 894 C CA . VAL A 1 119 ? 4.574 11.18 13.75 1 98.88 119 VAL A CA 1
ATOM 895 C C . VAL A 1 119 ? 3.092 11.227 13.383 1 98.88 119 VAL A C 1
ATOM 897 O O . VAL A 1 119 ? 2.738 11.375 12.211 1 98.88 119 VAL A O 1
ATOM 900 N N . ALA A 1 120 ? 2.289 11.078 14.352 1 98.75 120 ALA A N 1
ATOM 901 C CA . ALA A 1 120 ? 0.851 10.977 14.133 1 98.75 120 ALA A CA 1
ATOM 902 C C . ALA A 1 120 ? 0.07 11.469 15.344 1 98.75 120 ALA A C 1
ATOM 904 O O . ALA A 1 120 ? 0.61 11.539 16.453 1 98.75 120 ALA A O 1
ATOM 905 N N . ARG A 1 121 ? -1.17 11.859 15.094 1 98.38 121 ARG A N 1
ATOM 906 C CA . ARG A 1 121 ? -2.094 12.148 16.188 1 98.38 121 ARG A CA 1
ATOM 907 C C . ARG A 1 121 ? -2.652 10.867 16.797 1 98.38 121 ARG A C 1
ATOM 909 O O . ARG A 1 121 ? -2.738 10.734 18.016 1 98.38 121 ARG A O 1
ATOM 916 N N . ASN A 1 122 ? -3.131 9.945 15.961 1 97.25 122 ASN A N 1
ATOM 917 C CA . ASN A 1 122 ? -3.746 8.688 16.359 1 97.25 122 ASN A CA 1
ATOM 918 C C . ASN A 1 122 ? -2.701 7.598 16.609 1 97.25 122 ASN A C 1
ATOM 920 O O . ASN A 1 122 ? -2.709 6.562 15.938 1 97.25 122 ASN A O 1
ATOM 924 N N . ILE A 1 123 ? -1.926 7.719 17.594 1 96.94 123 ILE A N 1
ATOM 925 C CA . ILE A 1 123 ? -0.787 6.84 17.844 1 96.94 123 ILE A CA 1
ATOM 926 C C . ILE A 1 123 ? -1.282 5.445 18.219 1 96.94 123 ILE A C 1
ATOM 928 O O . ILE A 1 123 ? -0.556 4.461 18.062 1 96.94 123 ILE A O 1
ATOM 932 N N . LYS A 1 124 ? -2.5 5.316 18.672 1 97.38 124 LYS A N 1
ATOM 933 C CA . LYS A 1 124 ? -3.072 4.02 19.016 1 97.38 124 LYS A CA 1
ATOM 934 C C . LYS A 1 124 ? -3.08 3.08 17.812 1 97.38 124 LYS A C 1
ATOM 936 O O . LYS A 1 124 ? -2.924 1.866 17.969 1 97.38 124 LYS A O 1
ATOM 941 N N . ASP A 1 125 ? -3.266 3.623 16.656 1 97.56 125 ASP A N 1
ATOM 942 C CA . ASP A 1 125 ? -3.283 2.838 15.422 1 97.56 125 ASP A CA 1
ATOM 943 C C . ASP A 1 125 ? -1.907 2.24 15.133 1 97.56 125 ASP A C 1
ATOM 945 O O . ASP A 1 125 ? -1.792 1.27 14.383 1 97.56 125 ASP A O 1
ATOM 949 N N . PHE A 1 126 ? -0.869 2.789 15.734 1 98.25 126 PHE A N 1
ATOM 950 C CA . PHE A 1 126 ? 0.496 2.369 15.438 1 98.25 126 PHE A CA 1
ATOM 951 C C . PHE A 1 126 ? 1.094 1.603 16.609 1 98.25 126 PHE A C 1
ATOM 953 O O . PHE A 1 126 ? 2.127 0.943 16.469 1 98.25 126 PHE A O 1
ATOM 960 N N . GLU A 1 127 ? 0.484 1.62 17.75 1 96.75 127 GLU A N 1
ATOM 961 C CA . GLU A 1 127 ? 0.966 0.969 18.953 1 96.75 127 GLU A CA 1
ATOM 962 C C . GLU A 1 127 ? 1.254 -0.51 18.719 1 96.75 127 GLU A C 1
ATOM 964 O O . GLU A 1 127 ? 2.246 -1.044 19.219 1 96.75 127 GLU A O 1
ATOM 969 N N . PRO A 1 128 ? 0.423 -1.186 17.969 1 96.94 128 PRO A N 1
ATOM 970 C CA . PRO A 1 128 ? 0.662 -2.615 17.75 1 96.94 128 PRO A CA 1
ATOM 971 C C . PRO A 1 128 ? 1.991 -2.895 17.062 1 96.94 128 PRO A C 1
ATOM 973 O O . PRO A 1 128 ? 2.486 -4.023 17.094 1 96.94 128 PRO A O 1
ATOM 976 N N . PHE A 1 129 ? 2.611 -1.9 16.484 1 98.19 129 PHE A N 1
ATOM 977 C CA . PHE A 1 129 ? 3.82 -2.127 15.703 1 98.19 129 PHE A CA 1
ATOM 978 C C . PHE A 1 129 ? 5.062 -1.842 16.531 1 98.19 129 PHE A C 1
ATOM 980 O O . PHE A 1 129 ? 6.188 -2.033 16.062 1 98.19 129 PHE A O 1
ATOM 987 N N . HIS A 1 130 ? 4.891 -1.389 17.812 1 97.62 130 HIS A N 1
ATOM 988 C CA . HIS A 1 130 ? 6.012 -1.155 18.719 1 97.62 130 HIS A CA 1
ATOM 989 C C . HIS A 1 130 ? 6.852 -2.418 18.891 1 97.62 130 HIS A C 1
ATOM 991 O O . HIS A 1 130 ? 8.078 -2.344 18.984 1 97.62 130 HIS A O 1
ATOM 997 N N . VAL A 1 131 ? 6.188 -3.529 18.875 1 96.94 131 VAL A N 1
ATOM 998 C CA . VAL A 1 131 ? 6.855 -4.809 19.094 1 96.94 131 VAL A CA 1
ATOM 999 C C . VAL A 1 131 ? 7.801 -5.102 17.938 1 96.94 131 VAL A C 1
ATOM 1001 O O . VAL A 1 131 ? 8.719 -5.914 18.062 1 96.94 131 VAL A O 1
ATOM 1004 N N . HIS A 1 132 ? 7.625 -4.445 16.812 1 97.5 132 HIS A N 1
ATOM 1005 C CA . HIS A 1 132 ? 8.477 -4.613 15.641 1 97.5 132 HIS A CA 1
ATOM 1006 C C . HIS A 1 132 ? 9.539 -3.523 15.57 1 97.5 132 HIS A C 1
ATOM 1008 O O . HIS A 1 132 ? 10.273 -3.424 14.586 1 97.5 132 HIS A O 1
ATOM 1014 N N . GLY A 1 133 ? 9.555 -2.643 16.531 1 98.25 133 GLY A N 1
ATOM 1015 C CA . GLY A 1 133 ? 10.57 -1.611 16.594 1 98.25 133 GLY A CA 1
ATOM 1016 C C . GLY A 1 133 ? 10.133 -0.299 15.977 1 98.25 133 GLY A C 1
ATOM 1017 O O . GLY A 1 133 ? 10.961 0.58 15.719 1 98.25 133 GLY A O 1
ATOM 1018 N N . VAL A 1 134 ? 8.875 -0.151 15.719 1 98.75 134 VAL A N 1
ATOM 1019 C CA . VAL A 1 134 ? 8.359 1.092 15.156 1 98.75 134 VAL A CA 1
ATOM 1020 C C . VAL A 1 134 ? 8.281 2.162 16.25 1 98.75 134 VAL A C 1
ATOM 1022 O O . VAL A 1 134 ? 7.703 1.933 17.312 1 98.75 134 VAL A O 1
ATOM 1025 N N . ARG A 1 135 ? 8.914 3.295 15.969 1 98.75 135 ARG A N 1
ATOM 1026 C CA . ARG A 1 135 ? 8.844 4.445 16.859 1 98.75 135 ARG A CA 1
ATOM 1027 C C . ARG A 1 135 ? 7.73 5.398 16.453 1 98.75 135 ARG A C 1
ATOM 1029 O O . ARG A 1 135 ? 7.516 5.629 15.258 1 98.75 135 ARG A O 1
ATOM 1036 N N . VAL A 1 136 ? 7.039 5.879 17.438 1 98.5 136 VAL A N 1
ATOM 1037 C CA . VAL A 1 136 ? 5.906 6.754 17.172 1 98.5 136 VAL A CA 1
ATOM 1038 C C . VAL A 1 136 ? 5.945 7.965 18.094 1 98.5 136 VAL A C 1
ATOM 1040 O O . VAL A 1 136 ? 6.355 7.852 19.25 1 98.5 136 VAL A O 1
ATOM 1043 N N . LEU A 1 137 ? 5.602 9.086 17.594 1 98.25 137 LEU A N 1
ATOM 1044 C CA . LEU A 1 137 ? 5.539 10.352 18.328 1 98.25 137 LEU A CA 1
ATOM 1045 C C . LEU A 1 137 ? 4.219 11.07 18.062 1 98.25 137 LEU A C 1
ATOM 1047 O O . LEU A 1 137 ? 3.762 11.125 16.922 1 98.25 137 LEU A O 1
ATOM 1051 N N . ASN A 1 138 ? 3.518 11.484 19.078 1 98.62 138 ASN A N 1
ATOM 1052 C CA . ASN A 1 138 ? 2.363 12.367 18.969 1 98.62 138 ASN A CA 1
ATOM 1053 C C . ASN A 1 138 ? 2.697 13.781 19.438 1 98.62 138 ASN A C 1
ATOM 1055 O O . ASN A 1 138 ? 2.879 14.016 20.625 1 98.62 138 ASN A O 1
ATOM 1059 N N . PRO A 1 139 ? 2.742 14.672 18.609 1 98.12 139 PRO A N 1
ATOM 1060 C CA . PRO A 1 139 ? 3.141 16.016 19.031 1 98.12 139 PRO A CA 1
ATOM 1061 C C . PRO A 1 139 ? 1.968 16.859 19.531 1 98.12 139 PRO A C 1
ATOM 1063 O O . PRO A 1 139 ? 2.148 18.016 19.922 1 98.12 139 PRO A O 1
ATOM 1066 N N . TRP A 1 140 ? 0.727 16.156 19.5 1 95.56 140 TRP A N 1
ATOM 1067 C CA . TRP A 1 140 ? -0.406 16.891 20.062 1 95.56 140 TRP A CA 1
ATOM 1068 C C . TRP A 1 140 ? -0.265 17.016 21.578 1 95.56 140 TRP A C 1
ATOM 1070 O O . TRP A 1 140 ? -0.184 16.016 22.297 1 95.56 140 TRP A O 1
ATOM 1080 N N . MET A 1 141 ? 0.357 18.062 22.078 1 77.75 141 MET A N 1
ATOM 1081 C CA . MET A 1 141 ? 0.462 18.359 23.516 1 77.75 141 MET A CA 1
ATOM 1082 C C . MET A 1 141 ? -0.302 19.625 23.859 1 77.75 141 MET A C 1
ATOM 1084 O O . MET A 1 141 ? -0.501 20.5 23.016 1 77.75 141 MET A O 1
ATOM 1088 N N . MET B 1 1 ? 2.031 -6.602 -21.609 1 98.38 1 MET B N 1
ATOM 1089 C CA . MET B 1 1 ? 2.699 -6.984 -20.375 1 98.38 1 MET B CA 1
ATOM 1090 C C . MET B 1 1 ? 1.696 -7.117 -19.234 1 98.38 1 MET B C 1
ATOM 1092 O O . MET B 1 1 ? 0.531 -6.746 -19.375 1 98.38 1 MET B O 1
ATOM 1096 N N . TYR B 1 2 ? 2.15 -7.797 -18.094 1 98.88 2 TYR B N 1
ATOM 1097 C CA . TYR B 1 2 ? 1.148 -8.258 -17.125 1 98.88 2 TYR B CA 1
ATOM 1098 C C . TYR B 1 2 ? 1.615 -8.031 -15.695 1 98.88 2 TYR B C 1
ATOM 1100 O O . TYR B 1 2 ? 2.811 -8.117 -15.406 1 98.88 2 TYR B O 1
ATOM 1108 N N . LEU B 1 3 ? 0.709 -7.688 -14.859 1 98.94 3 LEU B N 1
ATOM 1109 C CA . LEU B 1 3 ? 0.89 -7.723 -13.414 1 98.94 3 LEU B CA 1
ATOM 1110 C C . LEU B 1 3 ? 0.186 -8.938 -12.805 1 98.94 3 LEU B C 1
ATOM 1112 O O . LEU B 1 3 ? -1.045 -8.992 -12.781 1 98.94 3 LEU B O 1
ATOM 1116 N N . VAL B 1 4 ? 0.96 -9.891 -12.32 1 98.81 4 VAL B N 1
ATOM 1117 C CA . VAL B 1 4 ? 0.346 -11.148 -11.906 1 98.81 4 VAL B CA 1
ATOM 1118 C C . VAL B 1 4 ? 0.038 -11.109 -10.414 1 98.81 4 VAL B C 1
ATOM 1120 O O . VAL B 1 4 ? 0.857 -10.641 -9.617 1 98.81 4 VAL B O 1
ATOM 1123 N N . ASP B 1 5 ? -1.156 -11.523 -10.016 1 98.62 5 ASP B N 1
ATOM 1124 C CA . ASP B 1 5 ? -1.627 -11.578 -8.633 1 98.62 5 ASP B CA 1
ATOM 1125 C C . ASP B 1 5 ? -1.04 -12.781 -7.902 1 98.62 5 ASP B C 1
ATOM 1127 O O . ASP B 1 5 ? -0.4 -13.641 -8.516 1 98.62 5 ASP B O 1
ATOM 1131 N N . SER B 1 6 ? -1.211 -12.766 -6.629 1 98.56 6 SER B N 1
ATOM 1132 C CA . SER B 1 6 ? -0.592 -13.781 -5.781 1 98.56 6 SER B CA 1
ATOM 1133 C C . SER B 1 6 ? -1.075 -15.18 -6.152 1 98.56 6 SER B C 1
ATOM 1135 O O . SER B 1 6 ? -0.303 -16.141 -6.113 1 98.56 6 SER B O 1
ATOM 1137 N N . ASN B 1 7 ? -2.355 -15.32 -6.531 1 98.12 7 ASN B N 1
ATOM 1138 C CA . ASN B 1 7 ? -2.885 -16.641 -6.84 1 98.12 7 ASN B CA 1
ATOM 1139 C C . ASN B 1 7 ? -2.23 -17.234 -8.086 1 98.12 7 ASN B C 1
ATOM 1141 O O . ASN B 1 7 ? -2.043 -18.453 -8.18 1 98.12 7 ASN B O 1
ATOM 1145 N N . ILE B 1 8 ? -1.856 -16.391 -9.078 1 98.38 8 ILE B N 1
ATOM 1146 C CA . ILE B 1 8 ? -1.172 -16.859 -10.273 1 98.38 8 ILE B CA 1
ATOM 1147 C C . ILE B 1 8 ? 0.22 -17.375 -9.914 1 98.38 8 ILE B C 1
ATOM 1149 O O . ILE B 1 8 ? 0.621 -18.453 -10.336 1 98.38 8 ILE B O 1
ATOM 1153 N N . VAL B 1 9 ? 0.968 -16.578 -9.125 1 98.56 9 VAL B N 1
ATOM 1154 C CA . VAL B 1 9 ? 2.32 -16.953 -8.711 1 98.56 9 VAL B CA 1
ATOM 1155 C C . VAL B 1 9 ? 2.287 -18.266 -7.938 1 98.56 9 VAL B C 1
ATOM 1157 O O . VAL B 1 9 ? 3.088 -19.172 -8.203 1 98.56 9 VAL B O 1
ATOM 1160 N N . SER B 1 10 ? 1.348 -18.375 -7 1 98.12 10 SER B N 1
ATOM 1161 C CA . SER B 1 10 ? 1.197 -19.578 -6.199 1 98.12 10 SER B CA 1
ATOM 1162 C C . SER B 1 10 ? 0.84 -20.781 -7.07 1 98.12 10 SER B C 1
ATOM 1164 O O . SER B 1 10 ? 1.327 -21.891 -6.836 1 98.12 10 SER B O 1
ATOM 1166 N N . GLU B 1 11 ? -0.048 -20.547 -8.023 1 98.19 11 GLU B N 1
ATOM 1167 C CA . GLU B 1 11 ? -0.449 -21.641 -8.906 1 98.19 11 GLU B CA 1
ATOM 1168 C C . GLU B 1 11 ? 0.729 -22.141 -9.742 1 98.19 11 GLU B C 1
ATOM 1170 O O . GLU B 1 11 ? 0.914 -23.344 -9.914 1 98.19 11 GLU B O 1
ATOM 1175 N N . LEU B 1 12 ? 1.545 -21.234 -10.25 1 97.31 12 LEU B N 1
ATOM 1176 C CA . LEU B 1 12 ? 2.666 -21.578 -11.125 1 97.31 12 LEU B CA 1
ATOM 1177 C C . LEU B 1 12 ? 3.748 -22.328 -10.344 1 97.31 12 LEU B C 1
ATOM 1179 O O . LEU B 1 12 ? 4.559 -23.047 -10.938 1 97.31 12 LEU B O 1
ATOM 1183 N N . ARG B 1 13 ? 3.805 -22.125 -9.031 1 96.88 13 ARG B N 1
ATOM 1184 C CA . ARG B 1 13 ? 4.711 -22.906 -8.195 1 96.88 13 ARG B CA 1
ATOM 1185 C C . ARG B 1 13 ? 4.484 -24.406 -8.383 1 96.88 13 ARG B C 1
ATOM 1187 O O . ARG B 1 13 ? 5.426 -25.188 -8.281 1 96.88 13 ARG B O 1
ATOM 1194 N N . LYS B 1 14 ? 3.266 -24.75 -8.688 1 96.25 14 LYS B N 1
ATOM 1195 C CA . LYS B 1 14 ? 2.861 -26.156 -8.773 1 96.25 14 LYS B CA 1
ATOM 1196 C C . LYS B 1 14 ? 3.117 -26.719 -10.172 1 96.25 14 LYS B C 1
ATOM 1198 O O . LYS B 1 14 ? 2.873 -27.891 -10.43 1 96.25 14 LYS B O 1
ATOM 1203 N N . ALA B 1 15 ? 3.494 -25.922 -11.055 1 94.19 15 ALA B N 1
ATOM 1204 C CA . ALA B 1 15 ? 3.547 -26.312 -12.461 1 94.19 15 ALA B CA 1
ATOM 1205 C C . ALA B 1 15 ? 4.488 -27.5 -12.672 1 94.19 15 ALA B C 1
ATOM 1207 O O . ALA B 1 15 ? 4.18 -28.422 -13.422 1 94.19 15 ALA B O 1
ATOM 1208 N N . SER B 1 16 ? 5.664 -27.5 -12 1 91.06 16 SER B N 1
ATOM 1209 C CA . SER B 1 16 ? 6.664 -28.547 -12.211 1 91.06 16 SER B CA 1
ATOM 1210 C C . SER B 1 16 ? 6.176 -29.891 -11.703 1 91.06 16 SER B C 1
ATOM 1212 O O . SER B 1 16 ? 6.625 -30.938 -12.18 1 91.06 16 SER B O 1
ATOM 1214 N N . SER B 1 17 ? 5.25 -29.875 -10.75 1 93.69 17 SER B N 1
ATOM 1215 C CA . SER B 1 17 ? 4.734 -31.125 -10.195 1 93.69 17 SER B CA 1
ATOM 1216 C C . SER B 1 17 ? 3.5 -31.609 -10.953 1 93.69 17 SER B C 1
ATOM 1218 O O . SER B 1 17 ? 2.902 -32.625 -10.594 1 93.69 17 SER B O 1
ATOM 1220 N N . GLY B 1 18 ? 3.031 -30.859 -11.93 1 93.31 18 GLY B N 1
ATOM 1221 C CA . GLY B 1 18 ? 1.884 -31.25 -12.734 1 93.31 18 GLY B CA 1
ATOM 1222 C C . GLY B 1 18 ? 0.557 -31 -12.039 1 93.31 18 GLY B C 1
ATOM 1223 O O . GLY B 1 18 ? -0.485 -31.484 -12.492 1 93.31 18 GLY B O 1
ATOM 1224 N N . ARG B 1 19 ? 0.55 -30.312 -10.875 1 95.75 19 ARG B N 1
ATOM 1225 C CA . ARG B 1 19 ? -0.66 -30.109 -10.086 1 95.75 19 ARG B CA 1
ATOM 1226 C C . ARG B 1 19 ? -1.285 -28.75 -10.398 1 95.75 19 ARG B C 1
ATOM 1228 O O . ARG B 1 19 ? -2.367 -28.422 -9.898 1 95.75 19 ARG B O 1
ATOM 1235 N N . ALA B 1 20 ? -0.588 -27.953 -11.195 1 97.69 20 ALA B N 1
ATOM 1236 C CA . ALA B 1 20 ? -1.094 -26.625 -11.531 1 97.69 20 ALA B CA 1
ATOM 1237 C C . ALA B 1 20 ? -2.266 -26.703 -12.508 1 97.69 20 ALA B C 1
ATOM 1239 O O . ALA B 1 20 ? -2.389 -27.688 -13.25 1 97.69 20 ALA B O 1
ATOM 1240 N N . ASN B 1 21 ? -3.201 -25.781 -12.461 1 98.25 21 ASN B N 1
ATOM 1241 C CA . ASN B 1 21 ? -4.281 -25.672 -13.43 1 98.25 21 ASN B CA 1
ATOM 1242 C C . ASN B 1 21 ? -3.748 -25.594 -14.859 1 98.25 21 ASN B C 1
ATOM 1244 O O . ASN B 1 21 ? -2.863 -24.781 -15.141 1 98.25 21 ASN B O 1
ATOM 1248 N N . ASP B 1 22 ? -4.344 -26.281 -15.805 1 97.19 22 ASP B N 1
ATOM 1249 C CA . ASP B 1 22 ? -3.846 -26.359 -17.172 1 97.19 22 ASP B CA 1
ATOM 1250 C C . ASP B 1 22 ? -3.939 -25.016 -17.891 1 97.19 22 ASP B C 1
ATOM 1252 O O . ASP B 1 22 ? -3.066 -24.672 -18.688 1 97.19 22 ASP B O 1
ATOM 1256 N N . GLY B 1 23 ? -4.957 -24.297 -17.688 1 98.12 23 GLY B N 1
ATOM 1257 C CA . GLY B 1 23 ? -5.133 -22.984 -18.297 1 98.12 23 GLY B CA 1
ATOM 1258 C C . GLY B 1 23 ? -4.074 -21.984 -17.875 1 98.12 23 GLY B C 1
ATOM 1259 O O . GLY B 1 23 ? -3.545 -21.25 -18.703 1 98.12 23 GLY B O 1
ATOM 1260 N N . VAL B 1 24 ? -3.764 -21.984 -16.562 1 98.56 24 VAL B N 1
ATOM 1261 C CA . VAL B 1 24 ? -2.74 -21.078 -16.031 1 98.56 24 VAL B CA 1
ATOM 1262 C C . VAL B 1 24 ? -1.384 -21.438 -16.641 1 98.56 24 VAL B C 1
ATOM 1264 O O . VAL B 1 24 ? -0.631 -20.547 -17.047 1 98.56 24 VAL B O 1
ATOM 1267 N N . VAL B 1 25 ? -1.066 -22.734 -16.719 1 97.81 25 VAL B N 1
ATOM 1268 C CA . VAL B 1 25 ? 0.202 -23.188 -17.281 1 97.81 25 VAL B CA 1
ATOM 1269 C C . VAL B 1 25 ? 0.285 -22.797 -18.75 1 97.81 25 VAL B C 1
ATOM 1271 O O . VAL B 1 25 ? 1.3 -22.266 -19.203 1 97.81 25 VAL B O 1
ATOM 1274 N N . ALA B 1 26 ? -0.779 -23.047 -19.531 1 97.69 26 ALA B N 1
ATOM 1275 C CA . ALA B 1 26 ? -0.807 -22.719 -20.953 1 97.69 26 ALA B CA 1
ATOM 1276 C C . ALA B 1 26 ? -0.619 -21.234 -21.172 1 97.69 26 ALA B C 1
ATOM 1278 O O . ALA B 1 26 ? 0.142 -20.828 -22.062 1 97.69 26 ALA B O 1
ATOM 1279 N N . TRP B 1 27 ? -1.326 -20.438 -20.422 1 98.31 27 TRP B N 1
ATOM 1280 C CA . TRP B 1 27 ? -1.197 -18.984 -20.531 1 98.31 27 TRP B CA 1
ATOM 1281 C C . TRP B 1 27 ? 0.237 -18.547 -20.266 1 98.31 27 TRP B C 1
ATOM 1283 O O . TRP B 1 27 ? 0.814 -17.781 -21.031 1 98.31 27 TRP B O 1
ATOM 1293 N N . ALA B 1 28 ? 0.793 -19.016 -19.141 1 97.62 28 ALA B N 1
ATOM 1294 C CA . ALA B 1 28 ? 2.148 -18.625 -18.75 1 97.62 28 ALA B CA 1
ATOM 1295 C C . ALA B 1 28 ? 3.152 -18.984 -19.844 1 97.62 28 ALA B C 1
ATOM 1297 O O . ALA B 1 28 ? 4.125 -18.266 -20.062 1 97.62 28 ALA B O 1
ATOM 1298 N N . GLN B 1 29 ? 2.934 -20.094 -20.5 1 96.94 29 GLN B N 1
ATOM 1299 C CA . GLN B 1 29 ? 3.824 -20.547 -21.562 1 96.94 29 GLN B CA 1
ATOM 1300 C C . GLN B 1 29 ? 3.676 -19.688 -22.812 1 96.94 29 GLN B C 1
ATOM 1302 O O . GLN B 1 29 ? 4.562 -19.672 -23.672 1 96.94 29 GLN B O 1
ATOM 1307 N N . SER B 1 30 ? 2.568 -18.984 -22.922 1 97.94 30 SER B N 1
ATOM 1308 C CA . SER B 1 30 ? 2.277 -18.203 -24.125 1 97.94 30 SER B CA 1
ATOM 1309 C C . SER B 1 30 ? 2.871 -16.812 -24.031 1 97.94 30 SER B C 1
ATOM 1311 O O . SER B 1 30 ? 2.848 -16.047 -25.016 1 97.94 30 SER B O 1
ATOM 1313 N N . VAL B 1 31 ? 3.4 -16.406 -22.891 1 97.88 31 VAL B N 1
ATOM 1314 C CA . VAL B 1 31 ? 3.941 -15.055 -22.719 1 97.88 31 VAL B CA 1
ATOM 1315 C C . VAL B 1 31 ? 5.402 -15.141 -22.281 1 97.88 31 VAL B C 1
ATOM 1317 O O . VAL B 1 31 ? 5.824 -16.141 -21.688 1 97.88 31 VAL B O 1
ATOM 1320 N N . ALA B 1 32 ? 6.18 -14.125 -22.594 1 97.94 32 ALA B N 1
ATOM 1321 C CA . ALA B 1 32 ? 7.566 -14.062 -22.141 1 97.94 32 ALA B CA 1
ATOM 1322 C C . ALA B 1 32 ? 7.641 -13.828 -20.625 1 97.94 32 ALA B C 1
ATOM 1324 O O . ALA B 1 32 ? 6.895 -13.016 -20.078 1 97.94 32 ALA B O 1
ATOM 1325 N N . ALA B 1 33 ? 8.594 -14.516 -19.953 1 95.62 33 ALA B N 1
ATOM 1326 C CA . ALA B 1 33 ? 8.75 -14.391 -18.516 1 95.62 33 ALA B CA 1
ATOM 1327 C C . ALA B 1 33 ? 9.039 -12.945 -18.109 1 95.62 33 ALA B C 1
ATOM 1329 O O . ALA B 1 33 ? 8.594 -12.477 -17.062 1 95.62 33 ALA B O 1
ATOM 1330 N N . ASP B 1 34 ? 9.75 -12.211 -18.969 1 97.31 34 ASP B N 1
ATOM 1331 C CA . ASP B 1 34 ? 10.156 -10.852 -18.625 1 97.31 34 ASP B CA 1
ATOM 1332 C C . ASP B 1 34 ? 9.016 -9.859 -18.859 1 97.31 34 ASP B C 1
ATOM 1334 O O . ASP B 1 34 ? 9.164 -8.672 -18.578 1 97.31 34 ASP B O 1
ATOM 1338 N N . SER B 1 35 ? 7.902 -10.391 -19.375 1 98.38 35 SER B N 1
ATOM 1339 C CA .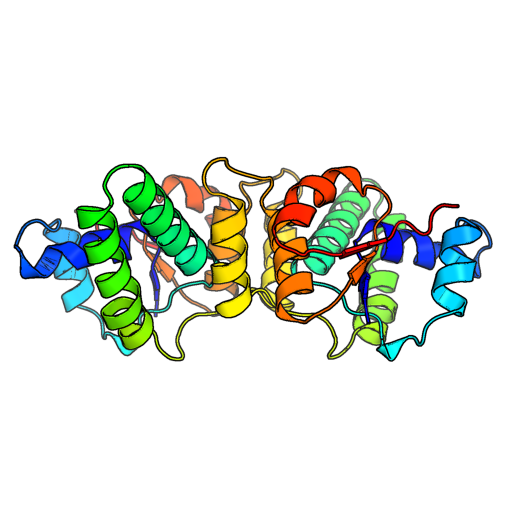 SER B 1 35 ? 6.715 -9.555 -19.516 1 98.38 35 SER B CA 1
ATOM 1340 C C . SER B 1 35 ? 5.836 -9.609 -18.281 1 98.38 35 SER B C 1
ATOM 1342 O O . SER B 1 35 ? 4.801 -8.945 -18.203 1 98.38 35 SER B O 1
ATOM 1344 N N . LEU B 1 36 ? 6.246 -10.391 -17.297 1 98.75 36 LEU B N 1
ATOM 1345 C CA . LEU B 1 36 ? 5.484 -10.586 -16.062 1 98.75 36 LEU B CA 1
ATOM 1346 C C . LEU B 1 36 ? 6.086 -9.766 -14.922 1 98.75 36 LEU B C 1
ATOM 1348 O O . LEU B 1 36 ? 7.293 -9.82 -14.68 1 98.75 36 LEU B O 1
ATOM 1352 N N . PHE B 1 37 ? 5.25 -8.992 -14.258 1 98.94 37 PHE B N 1
ATOM 1353 C CA . PHE B 1 37 ? 5.609 -8.188 -13.102 1 98.94 37 PHE B CA 1
ATOM 1354 C C . PHE B 1 37 ? 4.746 -8.547 -11.898 1 98.94 37 PHE B C 1
ATOM 1356 O O . PHE B 1 37 ? 3.664 -9.117 -12.055 1 98.94 37 PHE B O 1
ATOM 1363 N N . ILE B 1 38 ? 5.25 -8.281 -10.719 1 98.94 38 ILE B N 1
ATOM 1364 C CA . ILE B 1 38 ? 4.406 -8.32 -9.531 1 98.94 38 ILE B CA 1
ATOM 1365 C C . ILE B 1 38 ? 4.473 -6.977 -8.805 1 98.94 38 ILE B C 1
ATOM 1367 O O . ILE B 1 38 ? 5.453 -6.238 -8.938 1 98.94 38 ILE B O 1
ATOM 1371 N N . SER B 1 39 ? 3.387 -6.684 -8.117 1 98.94 39 SER B N 1
ATOM 1372 C CA . SER B 1 39 ? 3.369 -5.523 -7.234 1 98.94 39 SER B CA 1
ATOM 1373 C C . SER B 1 39 ? 4.09 -5.816 -5.926 1 98.94 39 SER B C 1
ATOM 1375 O O . SER B 1 39 ? 4.113 -6.961 -5.465 1 98.94 39 SER B O 1
ATOM 1377 N N . ALA B 1 40 ? 4.637 -4.82 -5.289 1 98.94 40 ALA B N 1
ATOM 1378 C CA . ALA B 1 40 ? 5.109 -4.969 -3.914 1 98.94 40 ALA B CA 1
ATOM 1379 C C . ALA B 1 40 ? 4.016 -5.527 -3.012 1 98.94 40 ALA B C 1
ATOM 1381 O O . ALA B 1 40 ? 4.297 -6.281 -2.078 1 98.94 40 ALA B O 1
ATOM 1382 N N . ILE B 1 41 ? 2.77 -5.203 -3.281 1 98.94 41 ILE B N 1
ATOM 1383 C CA . ILE B 1 41 ? 1.636 -5.695 -2.508 1 98.94 41 ILE B CA 1
ATOM 1384 C C . ILE B 1 41 ? 1.485 -7.203 -2.709 1 98.94 41 ILE B C 1
ATOM 1386 O O . ILE B 1 41 ? 1.194 -7.938 -1.763 1 98.94 41 ILE B O 1
ATOM 1390 N N . THR B 1 42 ? 1.64 -7.676 -3.938 1 98.88 42 THR B N 1
ATOM 1391 C CA . THR B 1 42 ? 1.622 -9.109 -4.211 1 98.88 42 THR B CA 1
ATOM 1392 C C . THR B 1 42 ? 2.723 -9.82 -3.432 1 98.88 42 THR B C 1
ATOM 1394 O O . THR B 1 42 ? 2.484 -10.875 -2.838 1 98.88 42 THR B O 1
ATOM 1397 N N . LEU B 1 43 ? 3.891 -9.242 -3.438 1 98.81 43 LEU B N 1
ATOM 1398 C CA . LEU B 1 43 ? 5.004 -9.812 -2.688 1 98.81 43 LEU B CA 1
ATOM 1399 C C . LEU B 1 43 ? 4.672 -9.898 -1.201 1 98.81 43 LEU B C 1
ATOM 1401 O O . LEU B 1 43 ? 4.973 -10.898 -0.548 1 98.81 43 LEU B O 1
ATOM 1405 N N . MET B 1 44 ? 4.109 -8.836 -0.655 1 98.81 44 MET B N 1
ATOM 1406 C CA . MET B 1 44 ? 3.674 -8.805 0.739 1 98.81 44 MET B CA 1
ATOM 1407 C C . MET B 1 44 ? 2.723 -9.961 1.038 1 98.81 44 MET B C 1
ATOM 1409 O O . MET B 1 44 ? 2.857 -10.633 2.062 1 98.81 44 MET B O 1
ATOM 1413 N N . GLU B 1 45 ? 1.777 -10.195 0.156 1 98.69 45 GLU B N 1
ATOM 1414 C CA . GLU B 1 45 ? 0.796 -11.266 0.321 1 98.69 45 GLU B CA 1
ATOM 1415 C C . GLU B 1 45 ? 1.468 -12.633 0.325 1 98.69 45 GLU B C 1
ATOM 1417 O O . GLU B 1 45 ? 1.121 -13.5 1.133 1 98.69 45 GLU B O 1
ATOM 1422 N N . LEU B 1 46 ? 2.373 -12.836 -0.611 1 98.81 46 LEU B N 1
ATOM 1423 C CA . LEU B 1 46 ? 3.098 -14.102 -0.677 1 98.81 46 LEU B CA 1
ATOM 1424 C C . LEU B 1 46 ? 3.898 -14.336 0.599 1 98.81 46 LEU B C 1
ATOM 1426 O O . LEU B 1 46 ? 3.855 -15.43 1.173 1 98.81 46 LEU B O 1
ATOM 1430 N N . GLU B 1 47 ? 4.613 -13.289 1.052 1 98.75 47 GLU B N 1
ATOM 1431 C CA . GLU B 1 47 ? 5.406 -13.391 2.273 1 98.75 47 GLU B CA 1
ATOM 1432 C C . GLU B 1 47 ? 4.52 -13.688 3.48 1 98.75 47 GLU B C 1
ATOM 1434 O O . GLU B 1 47 ? 4.867 -14.523 4.32 1 98.75 47 GLU B O 1
ATOM 1439 N N . LYS B 1 48 ? 3.42 -13.008 3.59 1 98.56 48 LYS B N 1
ATOM 1440 C CA . LYS B 1 48 ? 2.465 -13.273 4.664 1 98.56 48 LYS B CA 1
ATOM 1441 C C . LYS B 1 48 ? 2.023 -14.734 4.656 1 98.56 48 LYS B C 1
ATOM 1443 O O . LYS B 1 48 ? 1.956 -15.367 5.711 1 98.56 48 LYS B O 1
ATOM 1448 N N . GLY B 1 49 ? 1.71 -15.234 3.473 1 98.38 49 GLY B N 1
ATOM 1449 C CA . GLY B 1 49 ? 1.33 -16.641 3.336 1 98.38 49 GLY B CA 1
ATOM 1450 C C . GLY B 1 49 ? 2.4 -17.594 3.818 1 98.38 49 GLY B C 1
ATOM 1451 O O . GLY B 1 49 ? 2.098 -18.578 4.484 1 98.38 49 GLY B O 1
ATOM 1452 N N . VAL B 1 50 ? 3.625 -17.281 3.453 1 98.62 50 VAL B N 1
ATOM 1453 C CA . VAL B 1 50 ? 4.754 -18.109 3.857 1 98.62 50 VAL B CA 1
ATOM 1454 C C . VAL B 1 50 ? 4.871 -18.125 5.379 1 98.62 50 VAL B C 1
ATOM 1456 O O . VAL B 1 50 ? 5.035 -19.188 5.988 1 98.62 50 VAL B O 1
ATOM 1459 N N . GLN B 1 51 ? 4.758 -16.984 6.023 1 98.5 51 GLN B N 1
ATOM 1460 C CA . GLN B 1 51 ? 4.875 -16.891 7.473 1 98.5 51 GLN B CA 1
ATOM 1461 C C . GLN B 1 51 ? 3.734 -17.625 8.172 1 98.5 51 GLN B C 1
ATOM 1463 O O . GLN B 1 51 ? 3.947 -18.281 9.188 1 98.5 51 GLN B O 1
ATOM 1468 N N . LEU B 1 52 ? 2.541 -17.469 7.656 1 98.38 52 LEU B N 1
ATOM 1469 C CA . LEU B 1 52 ? 1.396 -18.156 8.242 1 98.38 52 LEU B CA 1
ATOM 1470 C C . LEU B 1 52 ? 1.569 -19.672 8.156 1 98.38 52 LEU B C 1
ATOM 1472 O O . LEU B 1 52 ? 1.288 -20.391 9.117 1 98.38 52 LEU B O 1
ATOM 1476 N N . LYS B 1 53 ? 2.057 -20.156 6.992 1 98.38 53 LYS B N 1
ATOM 1477 C CA . LYS B 1 53 ? 2.301 -21.578 6.82 1 98.38 53 LYS B CA 1
ATOM 1478 C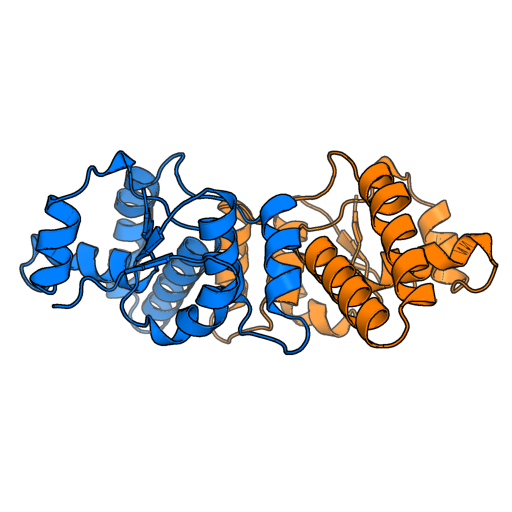 C . LYS B 1 53 ? 3.367 -22.078 7.793 1 98.38 53 LYS B C 1
ATOM 1480 O O . LYS B 1 53 ? 3.242 -23.156 8.359 1 98.38 53 LYS B O 1
ATOM 1485 N N . ALA B 1 54 ? 4.391 -21.281 7.969 1 98.19 54 ALA B N 1
ATOM 1486 C CA . ALA B 1 54 ? 5.477 -21.656 8.867 1 98.19 54 ALA B CA 1
ATOM 1487 C C . ALA B 1 54 ? 4.969 -21.812 10.305 1 98.19 54 ALA B C 1
ATOM 1489 O O . ALA B 1 54 ? 5.457 -22.672 11.047 1 98.19 54 ALA B O 1
ATOM 1490 N N . ARG B 1 55 ? 3.982 -21.047 10.727 1 97.44 55 ARG B N 1
ATOM 1491 C CA . ARG B 1 55 ? 3.396 -21.141 12.062 1 97.44 55 ARG B CA 1
ATOM 1492 C C . ARG B 1 55 ? 2.57 -22.422 12.203 1 97.44 55 ARG B C 1
ATOM 1494 O O . ARG B 1 55 ? 2.561 -23.047 13.266 1 97.44 55 ARG B O 1
ATOM 1501 N N . GLN B 1 56 ? 1.946 -22.797 11.141 1 97.94 56 GLN B N 1
ATOM 1502 C CA . GLN B 1 56 ? 1.065 -23.953 11.148 1 97.94 56 GLN B CA 1
ATOM 1503 C C . GLN B 1 56 ? 1.86 -25.25 10.984 1 97.94 56 GLN B C 1
ATOM 1505 O O . GLN B 1 56 ? 1.561 -26.25 11.633 1 97.94 56 GLN B O 1
ATOM 1510 N N . ASP B 1 57 ? 2.811 -25.234 10.094 1 98.56 57 ASP B N 1
ATOM 1511 C CA . ASP B 1 57 ? 3.645 -26.359 9.695 1 98.56 57 ASP B CA 1
ATOM 1512 C C . ASP B 1 57 ? 5.062 -25.906 9.359 1 98.56 57 ASP B C 1
ATOM 1514 O O . ASP B 1 57 ? 5.355 -25.578 8.203 1 98.56 57 ASP B O 1
ATOM 1518 N N . PRO B 1 58 ? 5.973 -26 10.32 1 98.19 58 PRO B N 1
ATOM 1519 C CA . PRO B 1 58 ? 7.32 -25.469 10.141 1 98.19 58 PRO B CA 1
ATOM 1520 C C . PRO B 1 58 ? 8.047 -26.078 8.945 1 98.19 58 PRO B C 1
ATOM 1522 O O . PRO B 1 58 ? 8.781 -25.375 8.242 1 98.19 58 PRO B O 1
ATOM 1525 N N . VAL B 1 59 ? 7.875 -27.281 8.68 1 98.44 59 VAL B N 1
ATOM 1526 C CA . VAL B 1 59 ? 8.547 -27.953 7.57 1 98.44 59 VAL B CA 1
ATOM 1527 C C . VAL B 1 59 ? 8.008 -27.422 6.242 1 98.44 59 VAL B C 1
ATOM 1529 O O . VAL B 1 59 ? 8.789 -27.016 5.367 1 98.44 59 VAL B O 1
ATOM 1532 N N . ALA B 1 60 ? 6.695 -27.328 6.066 1 98.06 60 ALA B N 1
ATOM 1533 C CA . ALA B 1 60 ? 6.098 -26.766 4.852 1 98.06 60 ALA B CA 1
ATOM 1534 C C . ALA B 1 60 ? 6.453 -25.297 4.684 1 98.06 60 ALA B C 1
ATOM 1536 O O . ALA B 1 60 ? 6.664 -24.828 3.562 1 98.06 60 ALA B O 1
ATOM 1537 N N . GLY B 1 61 ? 6.492 -24.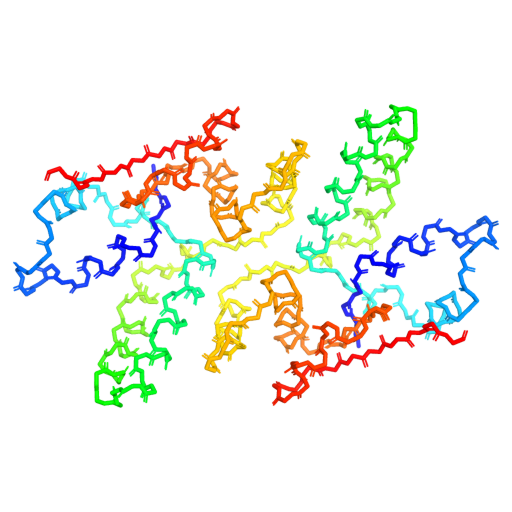625 5.836 1 98.31 61 GLY B N 1
ATOM 1538 C CA . GLY B 1 61 ? 6.883 -23.234 5.812 1 98.31 61 GLY B CA 1
ATOM 1539 C C . GLY B 1 61 ? 8.281 -23.016 5.266 1 98.31 61 GLY B C 1
ATOM 1540 O O . GLY B 1 61 ? 8.516 -22.062 4.516 1 98.31 61 GLY B O 1
ATOM 1541 N N . GLN B 1 62 ? 9.148 -23.875 5.664 1 98.44 62 GLN B N 1
ATOM 1542 C CA . GLN B 1 62 ? 10.523 -23.75 5.191 1 98.44 62 GLN B CA 1
ATOM 1543 C C . GLN B 1 62 ? 10.609 -24 3.688 1 98.44 62 GLN B C 1
ATOM 1545 O O . GLN B 1 62 ? 11.398 -23.359 2.99 1 98.44 62 GLN B O 1
ATOM 1550 N N . VAL B 1 63 ? 9.867 -24.906 3.193 1 98.06 63 VAL B N 1
ATOM 1551 C CA . VAL B 1 63 ? 9.82 -25.203 1.764 1 98.06 63 VAL B CA 1
ATOM 1552 C C . VAL B 1 63 ? 9.32 -23.969 1.01 1 98.06 63 VAL B C 1
ATOM 1554 O O . VAL B 1 63 ? 9.906 -23.578 -0.003 1 98.06 63 VAL B O 1
ATOM 1557 N N . LEU B 1 64 ? 8.297 -23.359 1.538 1 98.5 64 LEU B N 1
ATOM 1558 C CA . LEU B 1 64 ? 7.727 -22.172 0.901 1 98.5 64 LEU B CA 1
ATOM 1559 C C . LEU B 1 64 ? 8.688 -20.984 0.994 1 98.5 64 LEU B C 1
ATOM 1561 O O . LEU B 1 64 ? 8.781 -20.188 0.065 1 98.5 64 LEU B O 1
ATOM 1565 N N . ARG B 1 65 ? 9.375 -20.906 2.117 1 98.38 65 ARG B N 1
ATOM 1566 C CA . ARG B 1 65 ? 10.367 -19.859 2.281 1 98.38 65 ARG B CA 1
ATOM 1567 C C . ARG B 1 65 ? 11.461 -19.969 1.228 1 98.38 65 ARG B C 1
ATOM 1569 O O . ARG B 1 65 ? 11.852 -18.969 0.617 1 98.38 65 ARG B O 1
ATOM 1576 N N . ARG B 1 66 ? 11.938 -21.125 1.021 1 98.31 66 ARG B N 1
ATOM 1577 C CA . ARG B 1 66 ? 12.961 -21.359 0.004 1 98.31 66 ARG B CA 1
ATOM 1578 C C . ARG B 1 66 ? 12.43 -21.031 -1.388 1 98.31 66 ARG B C 1
ATOM 1580 O O . ARG B 1 66 ? 13.125 -20.406 -2.189 1 98.31 66 ARG B O 1
ATOM 1587 N N . TRP B 1 67 ? 11.258 -21.438 -1.69 1 98.44 67 TRP B N 1
ATOM 1588 C CA . TRP B 1 67 ? 10.602 -21.125 -2.957 1 98.44 67 TRP B CA 1
ATOM 1589 C C . TRP B 1 67 ? 10.516 -19.625 -3.178 1 98.44 67 TRP B C 1
ATOM 1591 O O . TRP B 1 67 ? 10.859 -19.125 -4.254 1 98.44 67 TRP B O 1
ATOM 1601 N N . LEU B 1 68 ? 10.062 -18.891 -2.141 1 98.5 68 LEU B N 1
ATOM 1602 C CA . LEU B 1 68 ? 9.914 -17.438 -2.26 1 98.5 68 LEU B CA 1
ATOM 1603 C C . LEU B 1 68 ? 11.266 -16.781 -2.5 1 98.5 68 LEU B C 1
ATOM 1605 O O . LEU B 1 68 ? 11.406 -15.961 -3.416 1 98.5 68 LEU B O 1
ATOM 1609 N N . VAL B 1 69 ? 12.281 -17.141 -1.785 1 96.94 69 VAL B N 1
ATOM 1610 C CA . VAL B 1 69 ? 13.586 -16.484 -1.814 1 96.94 69 VAL B CA 1
ATOM 1611 C C . VAL B 1 69 ? 14.344 -16.906 -3.072 1 96.94 69 VAL B C 1
ATOM 1613 O O . VAL B 1 69 ? 14.93 -16.062 -3.758 1 96.94 69 VAL B O 1
ATOM 1616 N N . GLU B 1 70 ? 14.227 -18.141 -3.447 1 97 70 GLU B N 1
ATOM 1617 C CA . GLU B 1 70 ? 15.078 -18.672 -4.512 1 97 70 GLU B CA 1
ATOM 1618 C C . GLU B 1 70 ? 14.383 -18.578 -5.867 1 97 70 GLU B C 1
ATOM 1620 O O . GLU B 1 70 ? 15.047 -18.453 -6.902 1 97 70 GLU B O 1
ATOM 1625 N N . ARG B 1 71 ? 13.141 -18.656 -5.832 1 97.19 71 ARG B N 1
ATOM 1626 C CA . ARG B 1 71 ? 12.453 -18.719 -7.117 1 97.19 71 ARG B CA 1
ATOM 1627 C C . ARG B 1 71 ? 11.727 -17.422 -7.418 1 97.19 71 ARG B C 1
ATOM 1629 O O . ARG B 1 71 ? 11.984 -16.781 -8.438 1 97.19 71 ARG B O 1
ATOM 1636 N N . VAL B 1 72 ? 10.914 -16.984 -6.539 1 98.19 72 VAL B N 1
ATOM 1637 C CA . VAL B 1 72 ? 10.094 -15.805 -6.816 1 98.19 72 VAL B CA 1
ATOM 1638 C C . VAL B 1 72 ? 10.984 -14.57 -6.91 1 98.19 72 VAL B C 1
ATOM 1640 O O . VAL B 1 72 ? 10.906 -13.812 -7.883 1 98.19 72 VAL B O 1
ATOM 1643 N N . PHE B 1 73 ? 11.875 -14.328 -5.879 1 97.25 73 PHE B N 1
ATOM 1644 C CA . PHE B 1 73 ? 12.75 -13.164 -5.891 1 97.25 73 PHE B CA 1
ATOM 1645 C C . PHE B 1 73 ? 13.641 -13.164 -7.125 1 97.25 73 PHE B C 1
ATOM 1647 O O . PHE B 1 73 ? 13.852 -12.117 -7.746 1 97.25 73 PHE B O 1
ATOM 1654 N N . THR B 1 74 ? 14.117 -14.336 -7.457 1 96.81 74 THR B N 1
ATOM 1655 C CA . THR B 1 74 ? 14.984 -14.453 -8.625 1 96.81 74 THR B CA 1
ATOM 1656 C C . THR B 1 74 ? 14.195 -14.188 -9.906 1 96.81 74 THR B C 1
ATOM 1658 O O . THR B 1 74 ? 14.641 -13.438 -10.773 1 96.81 74 THR B O 1
ATOM 1661 N N . ALA B 1 75 ? 13.023 -14.719 -10.047 1 97 75 ALA B N 1
ATOM 1662 C CA . ALA B 1 75 ? 12.211 -14.625 -11.258 1 97 75 ALA B CA 1
ATOM 1663 C C . ALA B 1 75 ? 11.758 -13.195 -11.508 1 97 75 ALA B C 1
ATOM 1665 O O . ALA B 1 75 ? 11.617 -12.773 -12.656 1 97 75 ALA B O 1
ATOM 1666 N N . PHE B 1 76 ?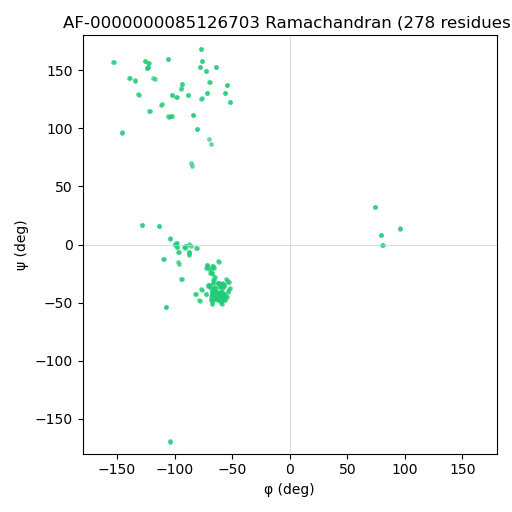 11.594 -12.477 -10.438 1 98.31 76 PHE B N 1
ATOM 1667 C CA . PHE B 1 76 ? 11.023 -11.148 -10.602 1 98.31 76 PHE B CA 1
ATOM 1668 C C . PHE B 1 76 ? 12.047 -10.07 -10.242 1 98.31 76 PHE B C 1
ATOM 1670 O O . PHE B 1 76 ? 11.68 -8.945 -9.914 1 98.31 76 PHE B O 1
ATOM 1677 N N . GLN B 1 77 ? 13.312 -10.422 -10.172 1 96.88 77 GLN B N 1
ATOM 1678 C CA . GLN B 1 77 ? 14.344 -9.438 -9.898 1 96.88 77 GLN B CA 1
ATOM 1679 C C . GLN B 1 77 ? 14.234 -8.242 -10.844 1 96.88 77 GLN B C 1
ATOM 1681 O O . GLN B 1 77 ? 14.242 -8.406 -12.062 1 96.88 77 GLN B O 1
ATOM 1686 N N . GLY B 1 78 ? 14.094 -7.047 -10.32 1 97.44 78 GLY B N 1
ATOM 1687 C CA . GLY B 1 78 ? 13.961 -5.84 -11.117 1 97.44 78 GLY B CA 1
ATOM 1688 C C . GLY B 1 78 ? 12.555 -5.621 -11.641 1 97.44 78 GLY B C 1
ATOM 1689 O O . GLY B 1 78 ? 12.289 -4.633 -12.328 1 97.44 78 GLY B O 1
ATOM 1690 N N . ARG B 1 79 ? 11.609 -6.527 -11.336 1 98.81 79 ARG B N 1
ATOM 1691 C CA . ARG B 1 79 ? 10.258 -6.449 -11.898 1 98.81 79 ARG B CA 1
ATOM 1692 C C . ARG B 1 79 ? 9.203 -6.52 -10.797 1 98.81 79 ARG B C 1
ATOM 1694 O O . ARG B 1 79 ? 8.07 -6.918 -11.047 1 98.81 79 ARG B O 1
ATOM 1701 N N . VAL B 1 80 ? 9.609 -6.289 -9.5 1 98.94 80 VAL B N 1
ATOM 1702 C CA . VAL B 1 80 ? 8.68 -5.965 -8.43 1 98.94 80 VAL B CA 1
ATOM 1703 C C . VAL B 1 80 ? 8.375 -4.469 -8.438 1 98.94 80 VAL B C 1
ATOM 1705 O O . VAL B 1 80 ? 9.25 -3.652 -8.141 1 98.94 80 VAL B O 1
ATOM 1708 N N . LEU B 1 81 ? 7.191 -4.109 -8.766 1 98.94 81 LEU B N 1
ATOM 1709 C CA . LEU B 1 81 ? 6.844 -2.701 -8.922 1 98.94 81 LEU B CA 1
ATOM 1710 C C . LEU B 1 81 ? 6.391 -2.104 -7.598 1 98.94 81 LEU B C 1
ATOM 1712 O O . LEU B 1 81 ? 5.547 -2.684 -6.906 1 98.94 81 LEU B O 1
ATOM 1716 N N . PRO B 1 82 ? 6.941 -1.023 -7.195 1 99 82 PRO B N 1
ATOM 1717 C CA . PRO B 1 82 ? 6.543 -0.379 -5.941 1 99 82 PRO B CA 1
ATOM 1718 C C . PRO B 1 82 ? 5.215 0.365 -6.055 1 99 82 PRO B C 1
ATOM 1720 O O . PRO B 1 82 ? 4.746 0.633 -7.168 1 99 82 PRO B O 1
ATOM 1723 N N . VAL B 1 83 ? 4.582 0.561 -4.906 1 98.94 83 VAL B N 1
ATOM 1724 C CA . VAL B 1 83 ? 3.596 1.631 -4.785 1 98.94 83 VAL B CA 1
ATOM 1725 C C . VAL B 1 83 ? 4.305 2.963 -4.547 1 98.94 83 VAL B C 1
ATOM 1727 O O . VAL B 1 83 ? 4.742 3.25 -3.43 1 98.94 83 VAL B O 1
ATOM 1730 N N . ASP B 1 84 ? 4.445 3.705 -5.602 1 98.88 84 ASP B N 1
ATOM 1731 C CA . ASP B 1 84 ? 5.074 5.02 -5.492 1 98.88 84 ASP B CA 1
ATOM 1732 C C . ASP B 1 84 ? 4.031 6.133 -5.555 1 98.88 84 ASP B C 1
ATOM 1734 O O . ASP B 1 84 ? 2.83 5.875 -5.434 1 98.88 84 ASP B O 1
ATOM 1738 N N . ALA B 1 85 ? 4.48 7.355 -5.68 1 98.75 85 ALA B N 1
ATOM 1739 C CA . ALA B 1 85 ? 3.582 8.508 -5.652 1 98.75 85 ALA B CA 1
ATOM 1740 C C . ALA B 1 85 ? 2.545 8.422 -6.77 1 98.75 85 ALA B C 1
ATOM 1742 O O . ALA B 1 85 ? 1.368 8.727 -6.555 1 98.75 85 ALA B O 1
ATOM 1743 N N . MET B 1 86 ? 2.969 8.016 -7.977 1 98.69 86 MET B N 1
ATOM 1744 C CA . MET B 1 86 ? 2.047 7.926 -9.109 1 98.69 86 MET B CA 1
ATOM 1745 C C . MET B 1 86 ? 0.979 6.867 -8.859 1 98.69 86 MET B C 1
ATOM 1747 O O . MET B 1 86 ? -0.202 7.094 -9.125 1 98.69 86 MET B O 1
ATOM 1751 N N . VAL B 1 87 ? 1.368 5.734 -8.352 1 98.94 87 VAL B N 1
ATOM 1752 C CA . VAL B 1 87 ? 0.429 4.66 -8.039 1 98.94 87 VAL B CA 1
ATOM 1753 C C . VAL B 1 87 ? -0.516 5.109 -6.926 1 98.94 87 VAL B C 1
ATOM 1755 O O . VAL B 1 87 ? -1.72 4.844 -6.984 1 98.94 87 VAL B O 1
ATOM 1758 N N . ALA B 1 88 ? 0.008 5.742 -5.906 1 98.88 88 ALA B N 1
ATOM 1759 C CA . ALA B 1 88 ? -0.783 6.234 -4.785 1 98.88 88 ALA B CA 1
ATOM 1760 C C . ALA B 1 88 ? -1.868 7.199 -5.258 1 98.88 88 ALA B C 1
ATOM 1762 O O . ALA B 1 88 ? -3.025 7.09 -4.844 1 98.88 88 ALA B O 1
ATOM 1763 N N . MET B 1 89 ? -1.496 8.133 -6.137 1 98.62 89 MET B N 1
ATOM 1764 C CA . MET B 1 89 ? -2.445 9.109 -6.656 1 98.62 89 MET B CA 1
ATOM 1765 C C . MET B 1 89 ? -3.527 8.438 -7.488 1 98.62 89 MET B C 1
ATOM 1767 O O . MET B 1 89 ? -4.707 8.766 -7.367 1 98.62 89 MET B O 1
ATOM 1771 N N . GLU B 1 90 ? -3.115 7.508 -8.367 1 98.81 90 GLU B N 1
ATOM 1772 C CA . GLU B 1 90 ? -4.082 6.73 -9.141 1 98.81 90 GLU B CA 1
ATOM 1773 C C . GLU B 1 90 ? -5.043 5.984 -8.219 1 98.81 90 GLU B C 1
ATOM 1775 O O . GLU B 1 90 ? -6.258 6 -8.438 1 98.81 90 GLU B O 1
ATOM 1780 N N . ASN B 1 91 ? -4.551 5.398 -7.176 1 98.94 91 ASN B N 1
ATOM 1781 C CA . ASN B 1 91 ? -5.355 4.594 -6.266 1 98.94 91 ASN B CA 1
ATOM 1782 C C . ASN B 1 91 ? -6.387 5.441 -5.527 1 98.94 91 ASN B C 1
ATOM 1784 O O . ASN B 1 91 ? -7.488 4.973 -5.234 1 98.94 91 ASN B O 1
ATOM 1788 N N . ALA B 1 92 ? -5.984 6.629 -5.156 1 98.81 92 ALA B N 1
ATOM 1789 C CA . ALA B 1 92 ? -6.91 7.52 -4.453 1 98.81 92 ALA B CA 1
ATOM 1790 C C . ALA B 1 92 ? -8.219 7.668 -5.227 1 98.81 92 ALA B C 1
ATOM 1792 O O . ALA B 1 92 ? -9.297 7.688 -4.629 1 98.81 92 ALA B O 1
ATOM 1793 N N . ALA B 1 93 ? -8.164 7.723 -6.531 1 97.81 93 ALA B N 1
ATOM 1794 C CA . ALA B 1 93 ? -9.344 7.898 -7.375 1 97.81 93 ALA B CA 1
ATOM 1795 C C . ALA B 1 93 ? -10.281 6.699 -7.266 1 97.81 93 ALA B C 1
ATOM 1797 O O . ALA B 1 93 ? -11.492 6.828 -7.465 1 97.81 93 ALA B O 1
ATOM 1798 N N . TYR B 1 94 ? -9.734 5.559 -6.969 1 98.56 94 TYR B N 1
ATOM 1799 C CA . TYR B 1 94 ? -10.531 4.336 -6.891 1 98.56 94 TYR B CA 1
ATOM 1800 C C . TYR B 1 94 ? -11.422 4.34 -5.648 1 98.56 94 TYR B C 1
ATOM 1802 O O . TYR B 1 94 ? -12.352 3.537 -5.543 1 98.56 94 TYR B O 1
ATOM 1810 N N . HIS B 1 95 ? -11.141 5.176 -4.684 1 98.5 95 HIS B N 1
ATOM 1811 C CA . HIS B 1 95 ? -11.812 5.145 -3.389 1 98.5 95 HIS B CA 1
ATOM 1812 C C . HIS B 1 95 ? -12.836 6.262 -3.271 1 98.5 95 HIS B C 1
ATOM 1814 O O . HIS B 1 95 ? -13.344 6.535 -2.18 1 98.5 95 HIS B O 1
ATOM 1820 N N . VAL B 1 96 ? -13.07 6.996 -4.289 1 97.5 96 VAL B N 1
ATOM 1821 C CA . VAL B 1 96 ? -14.031 8.086 -4.352 1 97.5 96 VAL B CA 1
ATOM 1822 C C . VAL B 1 96 ? -15.047 7.816 -5.465 1 97.5 96 VAL B C 1
ATOM 1824 O O . VAL B 1 96 ? -14.672 7.688 -6.633 1 97.5 96 VAL B O 1
ATOM 1827 N N . PRO B 1 97 ? -16.297 7.617 -5.117 1 95.44 97 PRO B N 1
ATOM 1828 C CA . PRO B 1 97 ? -16.922 8.117 -3.889 1 95.44 97 PRO B CA 1
ATOM 1829 C C . PRO B 1 97 ? -16.953 7.07 -2.775 1 95.44 97 PRO B C 1
ATOM 1831 O O . PRO B 1 97 ? -17.203 7.402 -1.614 1 95.44 97 PRO B O 1
ATOM 1834 N N . ALA B 1 98 ? -16.719 5.844 -3.148 1 94.88 98 ALA B N 1
ATOM 1835 C CA . ALA B 1 98 ? -16.828 4.785 -2.15 1 94.88 98 ALA B CA 1
ATOM 1836 C C . ALA B 1 98 ? -15.5 4.066 -1.954 1 94.88 98 ALA B C 1
ATOM 1838 O O . ALA B 1 98 ? -14.766 3.838 -2.916 1 94.88 98 ALA B O 1
ATOM 1839 N N . PRO B 1 99 ? -15.234 3.699 -0.72 1 97 99 PRO B N 1
ATOM 1840 C CA . PRO B 1 99 ? -13.984 2.98 -0.461 1 97 99 PRO B CA 1
ATOM 1841 C C . PRO B 1 99 ? -13.93 1.619 -1.152 1 97 99 PRO B C 1
ATOM 1843 O O . PRO B 1 99 ? -14.977 1.021 -1.426 1 97 99 PRO B O 1
ATOM 1846 N N . ARG B 1 100 ? -12.773 1.132 -1.457 1 97.75 100 ARG B N 1
ATOM 1847 C CA . ARG B 1 100 ? -12.477 -0.185 -2.012 1 97.75 100 ARG B CA 1
ATOM 1848 C C . ARG B 1 100 ? -11.461 -0.927 -1.15 1 97.75 100 ARG B C 1
ATOM 1850 O O . ARG B 1 100 ? -10.758 -0.314 -0.348 1 97.75 100 ARG B O 1
ATOM 1857 N N . PRO B 1 101 ? -11.43 -2.242 -1.251 1 98.12 101 PRO B N 1
ATOM 1858 C CA . PRO B 1 101 ? -10.352 -2.959 -0.564 1 98.12 101 PRO B CA 1
ATOM 1859 C C . PRO B 1 101 ? -8.969 -2.479 -0.981 1 98.12 101 PRO B C 1
ATOM 1861 O O . PRO B 1 101 ? -8.656 -2.439 -2.174 1 98.12 101 PRO B O 1
ATOM 1864 N N . LEU B 1 102 ? -8.141 -2.193 -0.052 1 98.75 102 LEU B N 1
ATOM 1865 C CA . LEU B 1 102 ? -6.934 -1.426 -0.319 1 98.75 102 LEU B CA 1
ATOM 1866 C C . LEU B 1 102 ? -5.91 -2.268 -1.075 1 98.75 102 LEU B C 1
ATOM 1868 O O . LEU B 1 102 ? -5.301 -1.797 -2.039 1 98.75 102 LEU B O 1
ATOM 1872 N N . ALA B 1 103 ? -5.738 -3.523 -0.673 1 98.81 103 ALA B N 1
ATOM 1873 C CA . ALA B 1 103 ? -4.742 -4.352 -1.354 1 98.81 103 ALA B CA 1
ATOM 1874 C C . ALA B 1 103 ? -5.086 -4.512 -2.832 1 98.81 103 ALA B C 1
ATOM 1876 O O . ALA B 1 103 ? -4.246 -4.262 -3.701 1 98.81 103 ALA B O 1
ATOM 1877 N N . ASP B 1 104 ? -6.344 -4.801 -3.107 1 98.75 104 ASP B N 1
ATOM 1878 C CA . ASP B 1 104 ? -6.797 -4.984 -4.484 1 98.75 104 ASP B CA 1
ATOM 1879 C C . ASP B 1 104 ? -6.672 -3.689 -5.281 1 98.75 104 ASP B C 1
ATOM 1881 O O . ASP B 1 104 ? -6.242 -3.703 -6.438 1 98.75 104 ASP B O 1
ATOM 1885 N N . SER B 1 105 ? -7.031 -2.604 -4.68 1 98.88 105 SER B N 1
ATOM 1886 C CA . SER B 1 105 ? -7.004 -1.343 -5.41 1 98.88 105 SER B CA 1
ATOM 1887 C C . SER B 1 105 ? -5.574 -0.893 -5.688 1 98.88 105 SER B C 1
ATOM 1889 O O . SER B 1 105 ? -5.297 -0.284 -6.723 1 98.88 105 SER B O 1
ATOM 1891 N N . LEU B 1 106 ? -4.637 -1.161 -4.75 1 98.94 106 LEU B N 1
ATOM 1892 C CA . LEU B 1 106 ? -3.236 -0.814 -4.977 1 98.94 106 LEU B CA 1
ATOM 1893 C C . LEU B 1 106 ? -2.643 -1.658 -6.098 1 98.94 106 LEU B C 1
ATOM 1895 O O . LEU B 1 106 ? -1.859 -1.158 -6.91 1 98.94 106 LEU B O 1
ATOM 1899 N N . ILE B 1 107 ? -2.979 -2.916 -6.129 1 98.94 107 ILE B N 1
ATOM 1900 C CA . ILE B 1 107 ? -2.531 -3.775 -7.219 1 98.94 107 ILE B CA 1
ATOM 1901 C C . ILE B 1 107 ? -3.096 -3.27 -8.547 1 98.94 107 ILE B C 1
ATOM 1903 O O . ILE B 1 107 ? -2.363 -3.127 -9.523 1 98.94 107 ILE B O 1
ATOM 1907 N N . ALA B 1 108 ? -4.387 -2.963 -8.602 1 98.94 108 ALA B N 1
ATOM 1908 C CA . ALA B 1 108 ? -5.035 -2.439 -9.797 1 98.94 108 ALA B CA 1
ATOM 1909 C C . ALA B 1 108 ? -4.395 -1.125 -10.234 1 98.94 108 ALA B C 1
ATOM 1911 O O . ALA B 1 108 ? -4.109 -0.93 -11.422 1 98.94 108 ALA B O 1
ATOM 1912 N N . ALA B 1 109 ? -4.152 -0.238 -9.328 1 98.94 109 ALA B N 1
ATOM 1913 C CA . ALA B 1 109 ? -3.549 1.056 -9.633 1 98.94 109 ALA B CA 1
ATOM 1914 C C . ALA B 1 109 ? -2.129 0.885 -10.164 1 98.94 109 ALA B C 1
ATOM 1916 O O . ALA B 1 109 ? -1.704 1.619 -11.062 1 98.94 109 ALA B O 1
ATOM 1917 N N . THR B 1 110 ? -1.369 -0.057 -9.547 1 99 110 THR B N 1
ATOM 1918 C CA . THR B 1 110 ? -0.033 -0.36 -10.055 1 99 110 THR B CA 1
ATOM 1919 C C . THR B 1 110 ? -0.09 -0.798 -11.508 1 99 110 THR B C 1
ATOM 1921 O O . THR B 1 110 ? 0.686 -0.316 -12.344 1 99 110 THR B O 1
ATOM 1924 N N . ALA B 1 111 ? -1.043 -1.691 -11.812 1 98.94 111 ALA B N 1
ATOM 1925 C CA . ALA B 1 111 ? -1.187 -2.156 -13.195 1 98.94 111 ALA B CA 1
ATOM 1926 C C . ALA B 1 111 ? -1.523 -1.001 -14.125 1 98.94 111 ALA B C 1
ATOM 1928 O O . ALA B 1 111 ? -0.902 -0.847 -15.18 1 98.94 111 ALA B O 1
ATOM 1929 N N . LYS B 1 112 ? -2.463 -0.208 -13.75 1 98.94 112 LYS B N 1
ATOM 1930 C CA . LYS B 1 112 ? -2.922 0.9 -14.578 1 98.94 112 LYS B CA 1
ATOM 1931 C C . LYS B 1 112 ? -1.788 1.881 -14.867 1 98.94 112 LYS B C 1
ATOM 1933 O O . LYS B 1 112 ? -1.563 2.262 -16.016 1 98.94 112 LYS B O 1
ATOM 1938 N N . VAL B 1 113 ? -1.054 2.291 -13.859 1 98.88 113 VAL B N 1
ATOM 1939 C CA . VAL B 1 113 ? 0.005 3.289 -13.969 1 98.88 113 VAL B CA 1
ATOM 1940 C C . VAL B 1 113 ? 1.103 2.781 -14.898 1 98.88 113 VAL B C 1
ATOM 1942 O O . VAL B 1 1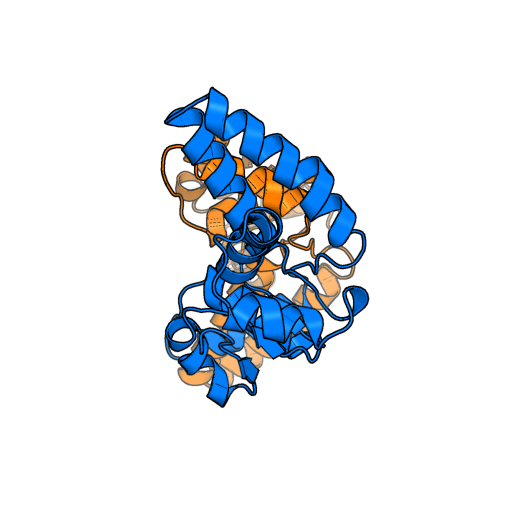13 ? 1.693 3.559 -15.656 1 98.88 113 VAL B O 1
ATOM 1945 N N . HIS B 1 114 ? 1.331 1.545 -14.914 1 98.94 114 HIS B N 1
ATOM 1946 C CA . HIS B 1 114 ? 2.439 0.993 -15.688 1 98.94 114 HIS B CA 1
ATOM 1947 C C . HIS B 1 114 ? 1.956 0.413 -17.016 1 98.94 114 HIS B C 1
ATOM 1949 O O . HIS B 1 114 ? 2.734 -0.2 -17.75 1 98.94 114 HIS B O 1
ATOM 1955 N N . GLY B 1 115 ? 0.626 0.493 -17.266 1 98.81 115 GLY B N 1
ATOM 1956 C CA . GLY B 1 115 ? 0.076 0.024 -18.531 1 98.81 115 GLY B CA 1
ATOM 1957 C C . GLY B 1 115 ? 0.03 -1.489 -18.625 1 98.81 115 GLY B C 1
ATOM 1958 O O . GLY B 1 115 ? 0.219 -2.047 -19.719 1 98.81 115 GLY B O 1
ATOM 1959 N N . LEU B 1 116 ? -0.158 -2.162 -17.547 1 98.94 116 LEU B N 1
ATOM 1960 C CA . LEU B 1 116 ? -0.143 -3.619 -17.5 1 98.94 116 LEU B CA 1
ATOM 1961 C C . LEU B 1 116 ? -1.558 -4.176 -17.359 1 98.94 116 LEU B C 1
ATOM 1963 O O . LEU B 1 116 ? -2.471 -3.461 -16.938 1 98.94 116 LEU B O 1
ATOM 1967 N N . CYS B 1 117 ? -1.742 -5.352 -17.688 1 98.88 117 CYS B N 1
ATOM 1968 C CA . CYS B 1 117 ? -2.973 -6.102 -17.469 1 98.88 117 CYS B CA 1
ATOM 1969 C C . CYS B 1 117 ? -2.863 -6.98 -16.219 1 98.88 117 CYS B C 1
ATOM 1971 O O . CYS B 1 117 ? -1.922 -7.766 -16.094 1 98.88 117 CYS B O 1
ATOM 1973 N N . VAL B 1 118 ? -3.834 -6.844 -15.312 1 98.88 118 VAL B N 1
ATOM 1974 C CA . VAL B 1 118 ? -3.844 -7.691 -14.125 1 98.88 118 VAL B CA 1
ATOM 1975 C C . VAL B 1 118 ? -4.227 -9.117 -14.516 1 98.88 118 VAL B C 1
ATOM 1977 O O . VAL B 1 118 ? -5.188 -9.328 -15.258 1 98.88 118 VAL B O 1
ATOM 1980 N N . VAL B 1 119 ? -3.453 -10.078 -14.078 1 98.88 119 VAL B N 1
ATOM 1981 C CA . VAL B 1 119 ? -3.799 -11.484 -14.234 1 98.88 119 VAL B CA 1
ATOM 19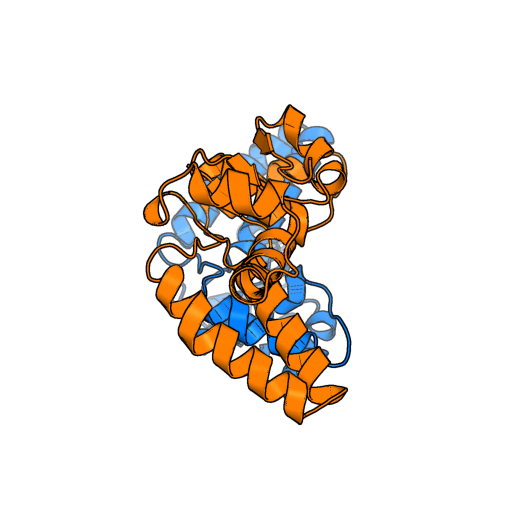82 C C . VAL B 1 119 ? -4.117 -12.094 -12.875 1 98.88 119 VAL B C 1
ATOM 1984 O O . VAL B 1 119 ? -3.273 -12.086 -11.969 1 98.88 119 VAL B O 1
ATOM 1987 N N . ALA B 1 120 ? -5.277 -12.578 -12.75 1 98.69 120 ALA B N 1
ATOM 1988 C CA . ALA B 1 120 ? -5.754 -13.078 -11.461 1 98.69 120 ALA B CA 1
ATOM 1989 C C . ALA B 1 120 ? -6.816 -14.156 -11.648 1 98.69 120 ALA B C 1
ATOM 1991 O O . ALA B 1 120 ? -7.43 -14.258 -12.719 1 98.69 120 ALA B O 1
ATOM 1992 N N . ARG B 1 121 ? -6.969 -14.984 -10.625 1 98.38 121 ARG B N 1
ATOM 1993 C CA . ARG B 1 121 ? -8.086 -15.922 -10.586 1 98.38 121 ARG B CA 1
ATOM 1994 C C . ARG B 1 121 ? -9.375 -15.227 -10.164 1 98.38 121 ARG B C 1
ATOM 1996 O O . ARG B 1 121 ? -10.43 -15.453 -10.758 1 98.38 121 ARG B O 1
ATOM 2003 N N . ASN B 1 122 ? -9.328 -14.43 -9.086 1 97.19 122 ASN B N 1
ATOM 2004 C CA . ASN B 1 122 ? -10.477 -13.727 -8.523 1 97.19 122 ASN B CA 1
ATOM 2005 C C . ASN B 1 122 ? -10.711 -12.383 -9.211 1 97.19 122 ASN B C 1
ATOM 2007 O O . ASN B 1 122 ? -10.641 -11.336 -8.57 1 97.19 122 ASN B O 1
ATOM 2011 N N . ILE B 1 123 ? -11.133 -12.398 -10.391 1 96.81 123 ILE B N 1
ATOM 2012 C CA . ILE B 1 123 ? -11.234 -11.188 -11.203 1 96.81 123 ILE B CA 1
ATOM 2013 C C . ILE B 1 123 ? -12.359 -10.305 -10.672 1 96.81 123 ILE B C 1
ATOM 2015 O O . ILE B 1 123 ? -12.375 -9.094 -10.914 1 96.81 123 ILE B O 1
ATOM 2019 N N . LYS B 1 124 ? -13.297 -10.844 -9.938 1 97.25 124 LYS B N 1
ATOM 2020 C CA . LYS B 1 124 ? -14.391 -10.07 -9.352 1 97.25 124 LYS B CA 1
ATOM 2021 C C . LYS B 1 124 ? -13.859 -8.969 -8.438 1 97.25 124 LYS B C 1
ATOM 2023 O O . LYS B 1 124 ? -14.453 -7.891 -8.344 1 97.25 124 LYS B O 1
ATOM 2028 N N . ASP B 1 125 ? -12.773 -9.234 -7.785 1 97.44 125 ASP B N 1
ATOM 2029 C CA . ASP B 1 125 ? -12.148 -8.266 -6.891 1 97.44 125 ASP B CA 1
ATOM 2030 C C . ASP B 1 125 ? -11.617 -7.062 -7.668 1 97.44 125 ASP B C 1
ATOM 2032 O O . ASP B 1 125 ? -11.406 -5.988 -7.098 1 97.44 125 ASP B O 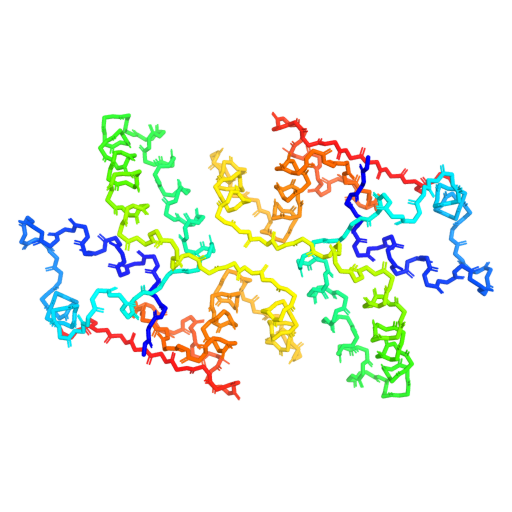1
ATOM 2036 N N . PHE B 1 126 ? -11.414 -7.223 -8.961 1 98.19 126 PHE B N 1
ATOM 2037 C CA . PHE B 1 126 ? -10.797 -6.18 -9.766 1 98.19 126 PHE B CA 1
ATOM 2038 C C . PHE B 1 126 ? -11.812 -5.551 -10.711 1 98.19 126 PHE B C 1
ATOM 2040 O O . PHE B 1 126 ? -11.562 -4.484 -11.281 1 98.19 126 PHE B O 1
ATOM 2047 N N . GLU B 1 127 ? -12.953 -6.125 -10.875 1 96.69 127 GLU B N 1
ATOM 2048 C CA . GLU B 1 127 ? -14.008 -5.66 -11.781 1 96.69 127 GLU B CA 1
ATOM 2049 C C . GLU B 1 127 ? -14.359 -4.203 -11.5 1 96.69 127 GLU B C 1
ATOM 2051 O O . GLU B 1 127 ? -14.578 -3.422 -12.43 1 96.69 127 GLU B O 1
ATOM 2056 N N . PRO B 1 128 ? -14.422 -3.814 -10.25 1 96.94 128 PRO B N 1
ATOM 2057 C CA . PRO B 1 128 ? -14.805 -2.43 -9.969 1 96.94 128 PRO B CA 1
ATOM 2058 C C . PRO B 1 128 ? -13.828 -1.414 -10.547 1 96.94 128 PRO B C 1
ATOM 2060 O O . PRO B 1 128 ? -14.156 -0.234 -10.68 1 96.94 128 PRO B O 1
ATOM 2063 N N . PHE B 1 129 ? -12.664 -1.836 -10.961 1 98.19 129 PHE B N 1
ATOM 2064 C CA . PHE B 1 129 ? -11.648 -0.898 -11.414 1 98.19 129 PHE B CA 1
ATOM 2065 C C . PHE B 1 129 ? -11.656 -0.791 -12.938 1 98.19 129 PHE B C 1
ATOM 2067 O O . PHE B 1 129 ? -10.906 -0.002 -13.516 1 98.19 129 PHE B O 1
ATOM 2074 N N . HIS B 1 130 ? -12.531 -1.578 -13.633 1 97.62 130 HIS B N 1
ATOM 2075 C CA . HIS B 1 130 ? -12.672 -1.497 -15.086 1 97.62 130 HIS B CA 1
ATOM 2076 C C . HIS B 1 130 ? -13.031 -0.081 -15.523 1 97.62 130 HIS B C 1
ATOM 2078 O O . HIS B 1 130 ? -12.562 0.386 -16.562 1 97.62 130 HIS B O 1
ATOM 2084 N N . VAL B 1 131 ? -13.789 0.581 -14.711 1 96.94 131 VAL B N 1
ATOM 2085 C CA . VAL B 1 131 ? -14.258 1.923 -15.039 1 96.94 131 VAL B CA 1
ATOM 2086 C C . VAL B 1 131 ? -13.078 2.893 -15.062 1 96.94 131 VAL B C 1
ATOM 2088 O O . VAL B 1 131 ? -13.156 3.971 -15.648 1 96.94 131 VAL B O 1
ATOM 2091 N N . HIS B 1 132 ? -11.969 2.523 -14.461 1 97.56 132 HIS B N 1
ATOM 2092 C CA . HIS B 1 132 ? -10.766 3.346 -14.438 1 97.56 132 HIS B CA 1
ATOM 2093 C C . HIS B 1 132 ? -9.773 2.9 -15.508 1 97.56 132 HIS B C 1
ATOM 2095 O O . HIS B 1 132 ? -8.641 3.391 -15.555 1 97.56 132 HIS B O 1
ATOM 2101 N N . GLY B 1 133 ? -10.133 1.918 -16.266 1 98.25 133 GLY B N 1
ATOM 2102 C CA . GLY B 1 133 ? -9.289 1.479 -17.375 1 98.25 133 GLY B CA 1
ATOM 2103 C C . GLY B 1 133 ? -8.391 0.31 -17 1 98.25 133 GLY B C 1
ATOM 2104 O O . GLY B 1 133 ? -7.453 -0.011 -17.734 1 98.25 133 GLY B O 1
ATOM 2105 N N . VAL B 1 134 ? -8.656 -0.332 -15.898 1 98.75 134 VAL B N 1
ATOM 2106 C CA . VAL B 1 134 ? -7.863 -1.486 -15.484 1 98.75 134 VAL B CA 1
ATOM 2107 C C . VAL B 1 134 ? -8.273 -2.711 -16.297 1 98.75 134 VAL B C 1
ATOM 2109 O O . VAL B 1 134 ? -9.453 -3.041 -16.391 1 98.75 134 VAL B O 1
ATOM 2112 N N . ARG B 1 135 ? -7.277 -3.32 -16.922 1 98.75 135 ARG B N 1
ATOM 2113 C CA . ARG B 1 135 ? -7.496 -4.559 -17.672 1 98.75 135 ARG B CA 1
ATOM 2114 C C . ARG B 1 135 ? -7.211 -5.777 -16.797 1 98.75 135 ARG B C 1
ATOM 2116 O O . ARG B 1 135 ? -6.258 -5.773 -16.016 1 98.75 135 ARG B O 1
ATOM 2123 N N . VAL B 1 136 ? -8.07 -6.75 -16.922 1 98.5 136 VAL B N 1
ATOM 2124 C CA . VAL B 1 136 ? -7.938 -7.941 -16.094 1 98.5 136 VAL B CA 1
ATOM 2125 C C . VAL B 1 136 ? -8.109 -9.195 -16.938 1 98.5 136 VAL B C 1
ATOM 2127 O O . VAL B 1 136 ? -8.898 -9.195 -17.891 1 98.5 136 VAL B O 1
ATOM 2130 N N . LEU B 1 137 ? -7.355 -10.18 -16.688 1 98.31 137 LEU B N 1
ATOM 2131 C CA . LEU B 1 137 ? -7.391 -11.469 -17.359 1 98.31 137 LEU B CA 1
ATOM 2132 C C . LEU B 1 137 ? -7.41 -12.617 -16.344 1 98.31 137 LEU B C 1
ATOM 2134 O O . LEU B 1 137 ? -6.68 -12.586 -15.359 1 98.31 137 LEU B O 1
ATOM 2138 N N . ASN B 1 138 ? -8.32 -13.547 -16.453 1 98.62 138 ASN B N 1
ATOM 2139 C CA . ASN B 1 138 ? -8.328 -14.797 -15.719 1 98.62 138 ASN B CA 1
ATOM 2140 C C . ASN B 1 138 ? -7.918 -15.977 -16.594 1 98.62 138 ASN B C 1
ATOM 2142 O O . ASN B 1 138 ? -8.672 -16.391 -17.469 1 98.62 138 ASN B O 1
ATOM 2146 N N . PRO B 1 139 ? -6.836 -16.516 -16.391 1 98.12 139 PRO B N 1
ATOM 2147 C CA . PRO B 1 139 ? -6.391 -17.594 -17.281 1 98.12 139 PRO B CA 1
ATOM 2148 C C . PRO B 1 139 ? -6.918 -18.953 -16.859 1 98.12 139 PRO B C 1
ATOM 2150 O O . PRO B 1 139 ? -6.621 -19.969 -17.5 1 98.12 139 PRO B O 1
ATOM 2153 N N . TRP B 1 140 ? -7.719 -18.922 -15.672 1 95.62 140 TRP B N 1
ATOM 2154 C CA . TRP B 1 140 ? -8.32 -20.188 -15.281 1 95.62 140 TRP B CA 1
ATOM 2155 C C . TRP B 1 140 ? -9.406 -20.609 -16.281 1 95.62 140 TRP B C 1
ATOM 2157 O O . TRP B 1 140 ? -10.398 -19.906 -16.453 1 95.62 140 TRP B O 1
ATOM 2167 N N . MET B 1 141 ? -9.039 -21.281 -17.344 1 77.56 141 MET B N 1
ATOM 2168 C CA . MET B 1 141 ? -10 -21.812 -18.297 1 77.56 141 MET B CA 1
ATOM 2169 C C . MET B 1 141 ? -9.977 -23.344 -18.312 1 77.56 141 MET B C 1
ATOM 2171 O O . MET B 1 141 ? -8.961 -23.953 -17.953 1 77.56 141 MET B O 1
#

Nearest PDB structures (foldseek):
  3h87-assembly1_B  TM=7.219E-01  e=3.884E-05  Mycobacterium tuberculosis H37Rv
  1y82-assembly2_D  TM=6.917E-01  e=1.843E-04  Pyrococcus furiosus
  1y82-assembly1_A  TM=6.542E-01  e=8.461E-05  Pyrococcus furiosus
  5h4h-assembly1_A  TM=7.143E-01  e=2.342E-04  Pyrococcus horikoshii OT3
  5h4g-assembly1_A  TM=7.040E-01  e=8.746E-04  Pyrococcus horikoshii OT3

Organism: Delftia acidovorans (strain DSM 14801 / SPH-1) (NCBI:txid398578)